Protein AF-A0A4R0KN57-F1 (afdb_monomer)

Radius of gyration: 46.77 Å; Cα contacts (8 Å, |Δi|>4): 217; chains: 1; bounding box: 93×56×133 Å

Mean predicted aligned error: 17.98 Å

Solvent-accessible surface area (backbone atoms only — not comparable to full-atom values): 15776 Å² total; per-residue (Å²): 92,73,73,42,81,33,51,30,51,46,91,91,47,55,33,36,34,29,33,45,77,46,72,47,78,71,45,103,74,63,87,63,96,54,63,66,61,52,35,50,49,49,50,47,54,53,51,37,64,55,31,40,72,34,61,78,90,45,47,71,61,52,27,54,52,50,38,61,60,40,47,47,77,39,66,34,98,84,55,41,35,34,26,26,41,45,77,62,44,54,43,67,50,70,69,59,50,52,50,52,53,48,52,52,51,51,52,51,51,52,53,50,53,52,47,52,53,47,54,53,50,53,49,50,47,46,45,39,69,55,32,26,60,38,43,64,42,33,52,52,52,49,44,72,77,42,76,89,47,61,72,60,49,63,74,39,45,67,60,39,37,39,52,15,24,55,65,67,76,41,86,34,66,68,62,52,50,55,53,53,65,70,57,61,76,58,78,73,60,62,57,54,60,60,57,58,62,65,74,67,73,81,86,84,79,89,86,88,88,84,90,86,85,87,81,82,85,82,89,80,81,88,78,90,80,84,86,80,89,78,88,78,86,82,87,78,86,92,82,91,81,88,88,88,85,84,86,82,82,83,84,81,84,85,88,131

Organism: NCBI:txid722689

Foldseek 3Di:
DFQDWAAALDNVFTKGKDWDKDKDFDDPDDPDPDVPVQLVVQLRVVLNVLRNHHDPVPQVVSQVVNQVVQQDFDAGPVRGMTMGTDPIHIGTPPVVVVVVVVVVVVVVVVVVVVVVVVVVVVVLCCCLVQCLCALVSVLVVVCVVPPPPNVVSVVCSLVSRQVSCVSVVHPRPVNVVVVVVVCPPDPVVVVVVVVVVVVPDDDDDDDDDDDDDDDDDDDDDDDDDDDDDDDDDDDDDDDDDDDDDDDDDDDDDDDD

Structure (mmCIF, N/CA/C/O backbone):
data_AF-A0A4R0KN57-F1
#
_entry.id   AF-A0A4R0KN57-F1
#
loop_
_atom_site.group_PDB
_atom_site.id
_atom_site.type_symbol
_atom_site.label_atom_id
_atom_site.label_alt_id
_atom_site.label_comp_id
_atom_site.label_asym_id
_atom_site.label_entity_id
_atom_site.label_seq_id
_atom_site.pdbx_PDB_ins_code
_atom_site.Cartn_x
_atom_site.Cartn_y
_atom_site.Cartn_z
_atom_site.occupancy
_atom_site.B_iso_or_equiv
_atom_site.auth_seq_id
_atom_site.auth_comp_id
_atom_site.auth_asym_id
_atom_site.auth_atom_id
_atom_site.pdbx_PDB_model_num
ATOM 1 N N . MET A 1 1 ? 15.501 6.669 -26.520 1.00 79.50 1 MET A N 1
ATOM 2 C CA . MET A 1 1 ? 14.257 5.870 -26.529 1.00 79.50 1 MET A CA 1
ATOM 3 C C . MET A 1 1 ? 13.211 6.618 -25.732 1.00 79.50 1 MET A C 1
ATOM 5 O O . MET A 1 1 ? 13.562 7.134 -24.675 1.00 79.50 1 MET A O 1
ATOM 9 N N . ALA A 1 2 ? 11.975 6.708 -26.214 1.00 84.31 2 ALA A N 1
ATOM 10 C CA . ALA A 1 2 ? 10.927 7.464 -25.534 1.00 84.31 2 ALA A CA 1
ATOM 11 C C . ALA A 1 2 ? 9.617 6.673 -25.498 1.00 84.31 2 ALA A C 1
ATOM 13 O O . ALA A 1 2 ? 9.278 6.010 -26.473 1.00 84.31 2 ALA A O 1
ATOM 14 N N . ASP A 1 3 ? 8.921 6.783 -24.368 1.00 85.19 3 ASP A N 1
ATOM 15 C CA . ASP A 1 3 ? 7.557 6.300 -24.125 1.00 85.19 3 ASP A CA 1
ATOM 16 C C . ASP A 1 3 ? 7.303 4.806 -24.412 1.00 85.19 3 ASP A C 1
ATOM 18 O O . ASP A 1 3 ? 6.296 4.416 -24.999 1.00 85.19 3 ASP A O 1
ATOM 22 N N . ILE A 1 4 ? 8.216 3.938 -23.974 1.00 90.62 4 ILE A N 1
ATOM 23 C CA . ILE A 1 4 ? 8.069 2.484 -24.117 1.00 90.62 4 ILE A CA 1
ATOM 24 C C . ILE A 1 4 ? 7.255 1.934 -22.947 1.00 90.62 4 ILE A C 1
ATOM 26 O O . ILE A 1 4 ? 7.523 2.265 -21.795 1.00 90.62 4 ILE A O 1
ATOM 30 N N . ARG A 1 5 ? 6.268 1.077 -23.226 1.00 92.50 5 ARG A N 1
ATOM 31 C CA . ARG A 1 5 ? 5.465 0.415 -22.190 1.00 92.50 5 ARG A CA 1
ATOM 32 C C . ARG A 1 5 ? 6.211 -0.794 -21.626 1.00 92.50 5 ARG A C 1
ATOM 34 O O . ARG A 1 5 ? 6.518 -1.730 -22.362 1.00 92.50 5 ARG A O 1
ATOM 41 N N . LEU A 1 6 ? 6.489 -0.768 -20.327 1.00 91.75 6 LEU A N 1
ATOM 42 C CA . LEU A 1 6 ? 7.081 -1.877 -19.584 1.00 91.75 6 LEU A CA 1
ATOM 43 C C . LEU A 1 6 ? 6.039 -2.521 -18.659 1.00 91.75 6 LEU A C 1
ATOM 45 O O . LEU A 1 6 ? 5.201 -1.809 -18.098 1.00 91.75 6 LEU A O 1
ATOM 49 N N . PRO A 1 7 ? 6.071 -3.854 -18.488 1.00 92.31 7 PRO A N 1
ATOM 50 C CA . PRO A 1 7 ? 5.179 -4.534 -17.560 1.00 92.31 7 PRO A CA 1
ATOM 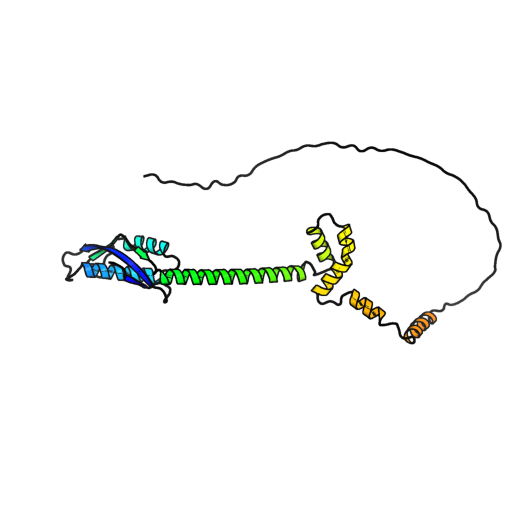51 C C . PRO A 1 7 ? 5.498 -4.134 -16.116 1.00 92.31 7 PRO A C 1
ATOM 53 O O . PRO A 1 7 ? 6.645 -3.838 -15.787 1.00 92.31 7 PRO A O 1
ATOM 56 N N . SER A 1 8 ? 4.487 -4.158 -15.255 1.00 91.81 8 SER A N 1
ATOM 57 C CA . SER A 1 8 ? 4.663 -4.045 -13.806 1.00 91.81 8 SER A CA 1
ATOM 58 C C . SER A 1 8 ? 4.358 -5.381 -13.119 1.00 91.81 8 SER A C 1
ATOM 60 O O . SER A 1 8 ? 3.916 -6.326 -13.775 1.00 91.81 8 SER A O 1
ATOM 62 N N . ALA A 1 9 ? 4.569 -5.471 -11.802 1.00 91.56 9 ALA A N 1
ATOM 63 C CA . ALA A 1 9 ? 4.153 -6.639 -11.018 1.00 91.56 9 ALA A CA 1
ATOM 64 C C . ALA A 1 9 ? 2.630 -6.853 -11.016 1.00 91.56 9 ALA A C 1
ATOM 66 O O . ALA A 1 9 ? 2.162 -7.972 -10.807 1.00 91.56 9 ALA A O 1
ATOM 67 N N . SER A 1 10 ? 1.860 -5.789 -11.246 1.00 87.44 10 SER A N 1
ATOM 68 C CA . SER A 1 10 ? 0.408 -5.856 -11.355 1.00 87.44 10 SER A CA 1
ATOM 69 C C . SER A 1 10 ? 0.012 -5.988 -12.831 1.00 87.44 10 SER A C 1
ATOM 71 O O . SER A 1 10 ? 0.391 -5.134 -13.633 1.00 87.44 10 SER A O 1
ATOM 73 N N . PRO A 1 11 ? -0.778 -7.005 -13.219 1.00 83.19 11 PRO A N 1
ATOM 74 C CA . PRO A 1 11 ? -1.100 -7.261 -14.627 1.00 83.19 11 PRO A CA 1
ATOM 75 C C . PRO A 1 11 ? -1.898 -6.124 -15.285 1.00 83.19 11 PRO A C 1
ATOM 77 O O . PRO A 1 11 ? -1.839 -5.961 -16.502 1.00 83.19 11 PRO A O 1
ATOM 80 N N . ASP A 1 12 ? -2.597 -5.323 -14.481 1.00 86.88 12 ASP A N 1
ATOM 81 C CA . ASP A 1 12 ? -3.486 -4.258 -14.949 1.00 86.88 12 ASP A CA 1
ATOM 82 C C . ASP A 1 12 ? -2.762 -2.934 -15.240 1.00 86.88 12 ASP A C 1
ATOM 84 O O . ASP A 1 12 ? -3.360 -2.016 -15.795 1.00 86.88 12 ASP A O 1
ATOM 88 N N . PHE A 1 13 ? -1.477 -2.818 -14.883 1.00 89.44 13 PHE A N 1
ATOM 89 C CA . PHE A 1 13 ? -0.728 -1.563 -14.957 1.00 89.44 13 PHE A CA 1
ATOM 90 C C . PHE A 1 13 ? 0.589 -1.719 -15.714 1.00 89.44 13 PHE A C 1
ATOM 92 O O . PHE A 1 13 ? 1.298 -2.724 -15.592 1.00 89.44 13 PHE A O 1
ATOM 99 N N . GLN A 1 14 ? 0.953 -0.681 -16.465 1.00 91.69 14 GLN A N 1
ATOM 100 C CA . GLN A 1 14 ? 2.182 -0.634 -17.254 1.00 91.69 14 GLN A CA 1
ATOM 101 C C . GLN A 1 14 ? 2.914 0.682 -17.016 1.00 91.69 14 GLN A C 1
ATOM 103 O O . GLN A 1 14 ? 2.302 1.746 -16.972 1.00 91.69 14 GLN A O 1
ATOM 108 N N . PHE A 1 15 ? 4.239 0.629 -16.926 1.00 93.25 15 PHE A N 1
ATOM 109 C CA . PHE A 1 15 ? 5.062 1.828 -16.811 1.00 93.25 15 PHE A CA 1
ATOM 110 C C . PHE A 1 15 ? 5.393 2.407 -18.190 1.00 93.25 15 PHE A C 1
ATOM 112 O O . PHE A 1 15 ? 5.669 1.672 -19.135 1.00 93.25 15 PHE A O 1
ATOM 119 N N . SER A 1 16 ? 5.428 3.730 -18.301 1.00 93.50 16 SER A N 1
ATOM 120 C CA . SER A 1 16 ? 6.085 4.459 -19.384 1.00 93.50 16 SER A CA 1
ATOM 121 C C . SER A 1 16 ? 7.568 4.640 -19.055 1.00 93.50 16 SER A C 1
ATOM 123 O O . SER A 1 16 ? 7.940 5.240 -18.045 1.00 93.50 16 SER A O 1
ATOM 125 N N . PHE A 1 17 ? 8.426 4.112 -19.919 1.00 93.88 17 PHE A N 1
ATOM 126 C CA . PHE A 1 17 ? 9.873 4.158 -19.797 1.00 93.88 17 PHE A CA 1
ATOM 127 C C . PHE A 1 17 ? 10.488 5.023 -20.892 1.00 93.88 17 PHE A C 1
ATOM 129 O O . PHE A 1 17 ? 10.174 4.895 -22.077 1.00 93.88 17 PHE A O 1
ATOM 136 N N . SER A 1 18 ? 11.406 5.897 -20.496 1.00 93.75 18 SER A N 1
ATOM 137 C CA . SER A 1 18 ? 12.205 6.719 -21.402 1.00 93.75 18 SER A CA 1
ATOM 138 C C . SER A 1 18 ? 13.645 6.767 -20.909 1.00 93.75 18 SER A C 1
ATOM 140 O O . SER A 1 18 ? 13.887 6.918 -19.714 1.00 93.75 18 SER A O 1
ATOM 142 N N . ALA A 1 19 ? 14.602 6.639 -21.824 1.00 94.12 19 ALA A N 1
ATOM 143 C CA . ALA A 1 19 ? 16.022 6.676 -21.495 1.00 94.12 19 ALA A CA 1
ATOM 144 C C . ALA A 1 19 ? 16.876 7.035 -22.715 1.00 94.12 19 ALA A C 1
ATOM 146 O O . ALA A 1 19 ? 16.507 6.769 -23.871 1.00 94.12 19 ALA A O 1
ATOM 147 N N . VAL A 1 20 ? 18.054 7.589 -22.445 1.00 94.62 20 VAL A N 1
ATOM 148 C CA . VAL A 1 20 ? 19.114 7.785 -23.433 1.00 94.62 20 VAL A CA 1
ATOM 149 C C . VAL A 1 20 ? 20.041 6.577 -23.367 1.00 94.62 20 VAL A C 1
ATOM 151 O O . VAL A 1 20 ? 20.641 6.298 -22.334 1.00 94.62 20 VAL A O 1
ATOM 154 N N . VAL A 1 21 ? 20.130 5.825 -24.463 1.00 93.06 21 VAL A N 1
ATOM 155 C CA . VAL A 1 21 ? 20.947 4.606 -24.530 1.00 93.06 21 VAL A CA 1
ATOM 156 C C . VAL A 1 21 ? 22.330 4.970 -25.046 1.00 93.06 21 VAL A C 1
ATOM 158 O O . VAL A 1 21 ? 22.455 5.559 -26.119 1.00 93.06 21 VAL A O 1
ATOM 161 N N . GLN A 1 22 ? 23.357 4.596 -24.292 1.00 93.31 22 GLN A N 1
ATOM 162 C CA . GLN A 1 22 ? 24.756 4.710 -24.678 1.00 93.31 22 GLN A CA 1
ATOM 163 C C . GLN A 1 22 ? 25.337 3.308 -24.858 1.00 93.31 22 GLN A C 1
ATOM 165 O O . GLN A 1 22 ? 24.997 2.371 -24.129 1.00 93.31 22 GLN A O 1
ATOM 170 N N . TRP A 1 23 ? 26.187 3.140 -25.866 1.00 93.19 23 TRP A N 1
ATOM 171 C CA . TRP A 1 23 ? 26.746 1.835 -26.184 1.00 93.19 23 TRP A CA 1
ATOM 172 C C . TRP A 1 23 ? 28.150 1.931 -26.775 1.00 93.19 23 TRP A C 1
ATOM 174 O O . TRP A 1 23 ? 28.528 2.942 -27.365 1.00 93.19 23 TRP A O 1
ATOM 184 N N . SER A 1 24 ? 28.926 0.862 -26.605 1.00 90.44 24 SER A N 1
ATOM 185 C CA . SER A 1 24 ? 30.259 0.701 -27.182 1.00 90.44 24 SER A CA 1
ATOM 186 C C . SER A 1 24 ? 30.502 -0.740 -27.632 1.00 90.44 24 SER A C 1
ATOM 188 O O . SER A 1 24 ? 29.977 -1.697 -27.062 1.00 90.44 24 SER A O 1
ATOM 190 N N . THR A 1 25 ? 31.288 -0.914 -28.692 1.00 87.56 25 THR A N 1
ATOM 191 C CA . THR A 1 25 ? 31.617 -2.237 -29.241 1.00 87.56 25 THR A CA 1
ATOM 192 C C . THR A 1 25 ? 32.743 -2.886 -28.451 1.00 87.56 25 THR A C 1
ATOM 194 O O . THR A 1 25 ? 33.744 -2.230 -28.167 1.00 87.56 25 THR A O 1
ATOM 197 N N . VAL A 1 26 ? 32.620 -4.176 -28.141 1.00 81.00 26 VAL A N 1
ATOM 198 C CA . VAL A 1 26 ? 33.618 -4.899 -27.324 1.00 81.00 26 VAL A CA 1
ATOM 199 C C . VAL A 1 26 ? 34.511 -5.805 -28.171 1.00 81.00 26 VAL A C 1
ATOM 201 O O . VAL A 1 26 ? 35.667 -6.031 -27.825 1.00 81.00 26 VAL A O 1
ATOM 204 N N . LEU A 1 27 ? 34.009 -6.277 -29.314 1.00 69.50 27 LEU A N 1
ATOM 205 C CA . LEU A 1 27 ? 34.743 -7.115 -30.260 1.00 69.50 27 LEU A CA 1
ATOM 206 C C . LEU A 1 27 ? 34.712 -6.481 -31.652 1.00 69.50 27 LEU A C 1
ATOM 208 O O . LEU A 1 27 ? 33.638 -6.248 -32.206 1.00 69.50 27 LEU A O 1
ATOM 212 N N . SER A 1 28 ? 35.888 -6.281 -32.252 1.00 60.16 28 SER A N 1
ATOM 213 C CA . SER A 1 28 ? 36.083 -5.662 -33.578 1.00 60.16 28 SER A CA 1
ATOM 214 C C . SER A 1 28 ? 35.607 -6.515 -34.772 1.00 60.16 28 SER A C 1
ATOM 216 O O . SER A 1 28 ? 36.090 -6.346 -35.886 1.00 60.16 28 SER A O 1
ATOM 218 N N . GLY A 1 29 ? 34.674 -7.446 -34.562 1.00 62.22 29 GLY A N 1
ATOM 219 C CA . GLY A 1 29 ? 34.162 -8.380 -35.574 1.00 62.22 29 GLY A CA 1
ATOM 220 C C . GLY A 1 29 ? 32.655 -8.616 -35.473 1.00 62.22 29 GLY A C 1
ATOM 221 O O . GLY A 1 29 ? 32.167 -9.689 -35.832 1.00 62.22 29 GLY A O 1
ATOM 222 N N . SER A 1 30 ? 31.917 -7.652 -34.917 1.00 64.62 30 SER A N 1
ATOM 223 C CA . SER A 1 30 ? 30.470 -7.744 -34.740 1.00 64.62 30 SER A CA 1
ATOM 224 C C . SER A 1 30 ? 29.760 -7.993 -36.077 1.00 64.62 30 SER A C 1
ATOM 226 O O . SER A 1 30 ? 29.919 -7.232 -37.028 1.00 64.62 30 SER A O 1
ATOM 228 N N . ARG A 1 31 ? 28.959 -9.060 -36.146 1.00 68.31 31 ARG A N 1
ATOM 229 C CA . ARG A 1 31 ? 28.296 -9.520 -37.382 1.00 68.31 31 ARG A CA 1
ATOM 230 C C . ARG A 1 31 ? 26.950 -8.849 -37.661 1.00 68.31 31 ARG A C 1
ATOM 232 O O . ARG A 1 31 ? 26.298 -9.195 -38.642 1.00 68.31 31 ARG A O 1
ATOM 239 N N . HIS A 1 32 ? 26.492 -7.971 -36.773 1.00 76.88 32 HIS A N 1
ATOM 240 C CA . HIS A 1 32 ? 25.175 -7.361 -36.882 1.00 76.88 32 HIS A CA 1
ATOM 241 C C . HIS A 1 32 ? 25.262 -5.988 -37.551 1.00 76.88 32 HIS A C 1
ATOM 243 O O . HIS A 1 32 ? 26.160 -5.208 -37.244 1.00 76.88 32 HIS A O 1
ATOM 249 N N . ALA A 1 33 ? 24.332 -5.715 -38.469 1.00 80.38 33 ALA A N 1
ATOM 250 C CA . ALA A 1 33 ? 24.334 -4.496 -39.274 1.00 80.38 33 ALA A CA 1
ATOM 251 C C . ALA A 1 33 ? 24.030 -3.230 -38.449 1.00 80.38 33 ALA A C 1
ATOM 253 O O . ALA A 1 33 ? 24.528 -2.163 -38.791 1.00 80.38 33 ALA A O 1
ATOM 254 N N . ASP A 1 34 ? 23.263 -3.355 -37.357 1.00 86.62 34 ASP A N 1
ATOM 255 C CA . ASP A 1 34 ? 22.917 -2.243 -36.461 1.00 86.62 34 ASP A CA 1
ATOM 256 C C . ASP A 1 34 ? 23.153 -2.586 -34.979 1.00 86.62 34 ASP A C 1
ATOM 258 O O . ASP A 1 34 ? 22.284 -3.086 -34.261 1.00 86.62 34 ASP A O 1
ATOM 262 N N . LEU A 1 35 ? 24.359 -2.303 -34.493 1.00 86.19 35 LEU A N 1
ATOM 263 C CA . LEU A 1 35 ? 24.734 -2.527 -33.093 1.00 86.19 35 LEU A CA 1
ATOM 264 C C . LEU A 1 35 ? 23.948 -1.647 -32.111 1.00 86.19 35 LEU A C 1
ATOM 266 O O . LEU A 1 35 ? 23.804 -2.021 -30.946 1.00 86.19 35 LEU A O 1
ATOM 270 N N . GLY A 1 36 ? 23.401 -0.521 -32.578 1.00 87.06 36 GLY A N 1
ATOM 271 C CA . GLY A 1 36 ? 22.536 0.339 -31.779 1.00 87.06 36 GLY A CA 1
ATOM 272 C C . GLY A 1 36 ? 21.206 -0.341 -31.464 1.00 87.06 36 GLY A C 1
ATOM 273 O O . GLY A 1 36 ? 20.778 -0.335 -30.309 1.00 87.06 36 GLY A O 1
ATOM 274 N N . ALA A 1 37 ? 20.589 -0.999 -32.450 1.00 89.25 37 ALA A N 1
ATOM 275 C CA . ALA A 1 37 ? 19.375 -1.790 -32.239 1.00 89.25 37 ALA A CA 1
ATOM 276 C C . ALA A 1 37 ? 19.599 -2.963 -31.267 1.00 89.25 37 ALA A C 1
ATOM 278 O O . ALA A 1 37 ? 18.746 -3.235 -30.421 1.00 89.25 37 ALA A O 1
ATOM 279 N N . VAL A 1 38 ? 20.768 -3.614 -31.329 1.00 90.19 38 VAL A N 1
ATOM 280 C CA . VAL A 1 38 ? 21.144 -4.683 -30.383 1.00 90.19 38 VAL A CA 1
ATOM 281 C C . VAL A 1 38 ? 21.284 -4.136 -28.963 1.00 90.19 38 VAL A C 1
ATOM 283 O O . VAL A 1 38 ? 20.725 -4.711 -28.032 1.00 90.19 38 VAL A O 1
ATOM 286 N N . ALA A 1 39 ? 21.968 -3.000 -28.792 1.00 90.88 39 ALA A N 1
ATOM 287 C CA . ALA A 1 39 ? 22.113 -2.352 -27.487 1.00 90.88 39 ALA A CA 1
ATOM 288 C C . ALA A 1 39 ? 20.758 -1.973 -26.874 1.00 90.88 39 ALA A C 1
ATOM 290 O O . ALA A 1 39 ? 20.508 -2.205 -25.694 1.00 90.88 39 ALA A O 1
ATOM 291 N N . VAL A 1 40 ? 19.874 -1.410 -27.695 1.00 92.50 40 VAL A N 1
ATOM 292 C CA . VAL A 1 40 ? 18.500 -1.071 -27.327 1.00 92.50 40 VAL A CA 1
ATOM 293 C C . VAL A 1 40 ? 17.730 -2.300 -26.856 1.00 92.50 40 VAL A C 1
ATOM 295 O O . VAL A 1 40 ? 17.119 -2.263 -25.792 1.00 92.50 40 VAL A O 1
ATOM 298 N N . HIS A 1 41 ? 17.769 -3.386 -27.628 1.00 91.75 41 HIS A N 1
ATOM 299 C CA . HIS A 1 41 ? 17.048 -4.611 -27.306 1.00 91.75 41 HIS A CA 1
ATOM 300 C C . HIS A 1 41 ? 17.550 -5.224 -25.992 1.00 91.75 41 HIS A C 1
ATOM 302 O O . HIS A 1 41 ? 16.751 -5.514 -25.106 1.00 91.75 41 HIS A O 1
ATOM 308 N N . ALA A 1 42 ? 18.872 -5.336 -25.826 1.00 92.12 42 ALA A N 1
ATOM 309 C CA . ALA A 1 42 ? 19.489 -5.841 -24.600 1.00 92.12 42 ALA A CA 1
ATOM 310 C C . ALA A 1 42 ? 19.106 -4.999 -23.369 1.00 92.12 42 ALA A C 1
ATOM 312 O O . ALA A 1 42 ? 18.836 -5.530 -22.289 1.00 92.12 42 ALA A O 1
ATOM 313 N N . LEU A 1 43 ? 19.041 -3.674 -23.531 1.00 93.38 43 LEU A N 1
ATOM 314 C CA . LEU A 1 43 ? 18.634 -2.770 -22.462 1.00 93.38 43 LEU A CA 1
ATOM 315 C C . LEU A 1 43 ? 17.143 -2.902 -22.122 1.00 93.38 43 LEU A C 1
ATOM 317 O O . LEU A 1 43 ? 16.789 -2.872 -20.944 1.00 93.38 43 LEU A O 1
ATOM 321 N N . LEU A 1 44 ? 16.278 -3.077 -23.124 1.00 93.44 44 LEU A N 1
ATOM 322 C CA . LEU A 1 44 ? 14.841 -3.271 -22.923 1.00 93.44 44 LEU A CA 1
ATOM 323 C C . LEU A 1 44 ? 14.516 -4.602 -22.253 1.00 93.44 44 LEU A C 1
ATOM 325 O O . LEU A 1 44 ? 13.692 -4.614 -21.344 1.00 93.44 44 LEU A O 1
ATOM 329 N N . GLU A 1 45 ? 15.182 -5.692 -22.629 1.00 93.19 45 GLU A N 1
ATOM 330 C CA . GLU A 1 45 ? 15.008 -6.989 -21.964 1.00 93.19 45 GLU A CA 1
ATOM 331 C C . GLU A 1 45 ? 15.408 -6.916 -20.485 1.00 93.19 45 GLU A C 1
ATOM 333 O O . GLU A 1 45 ? 14.653 -7.340 -19.606 1.00 93.19 45 GLU A O 1
ATOM 338 N N . ARG A 1 46 ? 16.533 -6.258 -20.172 1.00 92.31 46 ARG A N 1
ATOM 339 C CA . ARG A 1 46 ? 16.930 -5.986 -18.779 1.00 92.31 46 ARG A CA 1
ATOM 340 C C . ARG A 1 46 ? 15.899 -5.126 -18.048 1.00 92.31 46 ARG A C 1
ATOM 342 O O . ARG A 1 46 ? 15.518 -5.447 -16.923 1.00 92.31 46 ARG A O 1
ATOM 349 N N . ALA A 1 47 ? 15.440 -4.039 -18.668 1.00 93.25 47 ALA A N 1
ATOM 350 C CA . ALA A 1 47 ? 14.445 -3.152 -18.073 1.00 93.25 47 ALA A CA 1
ATOM 351 C C . ALA A 1 47 ? 13.122 -3.888 -17.807 1.00 93.25 47 ALA A C 1
ATOM 353 O O . ALA A 1 47 ? 12.534 -3.732 -16.736 1.00 93.25 47 ALA A O 1
ATOM 354 N N . ARG A 1 48 ? 12.687 -4.741 -18.740 1.00 93.88 48 ARG A N 1
ATOM 355 C CA . ARG A 1 48 ? 11.493 -5.586 -18.632 1.00 93.88 48 ARG A CA 1
ATOM 356 C C . ARG A 1 48 ? 11.611 -6.592 -17.492 1.00 93.88 48 ARG A C 1
ATOM 358 O O . ARG A 1 48 ? 10.684 -6.709 -16.697 1.00 93.88 48 ARG A O 1
ATOM 365 N N . ALA A 1 49 ? 12.747 -7.277 -17.382 1.00 92.75 49 ALA A N 1
ATOM 366 C CA . ALA A 1 49 ? 12.994 -8.238 -16.311 1.00 92.75 49 ALA A CA 1
ATOM 367 C C . ALA A 1 49 ? 12.935 -7.582 -14.919 1.00 92.75 49 ALA A C 1
ATOM 369 O O . ALA A 1 49 ? 12.384 -8.158 -13.983 1.00 92.75 49 ALA A O 1
ATOM 370 N N . LEU A 1 50 ? 13.457 -6.358 -14.788 1.00 91.69 50 LEU A N 1
ATOM 371 C CA . LEU A 1 50 ? 13.425 -5.613 -13.528 1.00 91.69 50 LEU A CA 1
ATOM 372 C C . LEU A 1 50 ? 12.015 -5.113 -13.192 1.00 91.69 50 LEU A C 1
ATOM 374 O O . LEU A 1 50 ? 11.527 -5.345 -12.087 1.00 91.69 50 LEU A O 1
ATOM 378 N N . THR A 1 51 ? 11.352 -4.456 -14.144 1.00 92.44 51 THR A N 1
ATOM 379 C CA . THR A 1 51 ? 10.036 -3.823 -13.939 1.00 92.44 51 THR A CA 1
ATOM 380 C C . THR A 1 51 ? 8.906 -4.830 -13.712 1.00 92.44 51 THR A C 1
ATOM 382 O O . THR A 1 51 ? 8.006 -4.553 -12.922 1.00 92.44 51 THR A O 1
ATOM 385 N N . ALA A 1 52 ? 9.004 -6.045 -14.263 1.00 91.50 52 ALA A N 1
ATOM 386 C CA . ALA A 1 52 ? 8.022 -7.114 -14.051 1.00 91.50 52 ALA A CA 1
ATOM 387 C C . ALA A 1 52 ? 7.867 -7.555 -12.581 1.00 91.50 52 ALA A C 1
ATOM 389 O O . ALA A 1 52 ? 6.857 -8.152 -12.223 1.00 91.50 52 ALA A O 1
ATOM 390 N N . THR A 1 53 ? 8.851 -7.276 -11.721 1.00 91.50 53 THR A N 1
ATOM 391 C CA . THR A 1 53 ? 8.792 -7.599 -10.280 1.00 91.50 53 THR A CA 1
ATOM 392 C C . THR A 1 53 ? 8.470 -6.389 -9.403 1.00 91.50 53 THR A C 1
ATOM 394 O O . THR A 1 53 ? 8.308 -6.524 -8.191 1.00 91.50 53 THR A O 1
ATOM 397 N N . GLN A 1 54 ? 8.376 -5.199 -9.997 1.00 91.62 54 GLN A N 1
ATOM 398 C CA . GLN A 1 54 ? 8.232 -3.939 -9.278 1.00 91.62 54 GLN A CA 1
ATOM 399 C C . GLN A 1 54 ? 6.765 -3.564 -9.078 1.00 91.62 54 GLN A C 1
ATOM 401 O O . GLN A 1 54 ? 5.957 -3.599 -10.010 1.00 91.62 54 GLN A O 1
ATOM 406 N N . GLN A 1 55 ? 6.426 -3.166 -7.851 1.00 89.62 55 GLN A N 1
ATOM 407 C CA . GLN A 1 55 ? 5.087 -2.693 -7.516 1.00 89.62 55 GLN A CA 1
ATOM 408 C C . GLN A 1 55 ? 4.846 -1.289 -8.059 1.00 89.62 55 GLN A C 1
ATOM 410 O O . GLN A 1 55 ? 5.715 -0.424 -7.999 1.00 89.62 55 GLN A O 1
ATOM 415 N N . VAL A 1 56 ? 3.625 -1.037 -8.520 1.00 88.81 56 VAL A N 1
ATOM 416 C CA . VAL A 1 56 ? 3.240 0.235 -9.145 1.00 88.81 56 VAL A CA 1
ATOM 417 C C . VAL A 1 56 ? 3.194 1.401 -8.151 1.00 88.81 56 VAL A C 1
ATOM 419 O O . VAL A 1 56 ? 3.408 2.550 -8.523 1.00 88.81 56 VAL A O 1
ATOM 422 N N . THR A 1 57 ? 2.970 1.107 -6.871 1.00 86.06 57 THR A N 1
ATOM 423 C CA . THR A 1 57 ? 2.865 2.105 -5.796 1.00 86.06 57 THR A CA 1
ATOM 424 C C . THR A 1 57 ? 4.181 2.852 -5.535 1.00 86.06 57 THR A C 1
ATOM 426 O O . THR A 1 57 ? 4.157 3.987 -5.068 1.00 86.06 57 THR A O 1
ATOM 429 N N . GLU A 1 58 ? 5.331 2.245 -5.845 1.00 87.50 58 GLU A N 1
ATOM 430 C CA . GLU A 1 58 ? 6.667 2.752 -5.493 1.00 87.50 58 GLU A CA 1
ATOM 431 C C . GLU A 1 58 ? 7.404 3.386 -6.691 1.00 87.50 58 GLU A C 1
ATOM 433 O O . GLU A 1 58 ? 8.588 3.138 -6.914 1.00 87.50 58 GLU A O 1
ATOM 438 N N . GLU A 1 59 ? 6.714 4.215 -7.481 1.00 89.06 59 GLU A N 1
ATOM 439 C CA . GLU A 1 59 ? 7.226 4.811 -8.731 1.00 89.06 59 GLU A CA 1
ATOM 440 C C . GLU A 1 59 ? 8.627 5.440 -8.593 1.00 89.06 59 GLU A C 1
ATOM 442 O O . GLU A 1 59 ? 9.550 5.058 -9.316 1.00 89.06 59 GLU A O 1
ATOM 447 N N . SER A 1 60 ? 8.819 6.356 -7.637 1.00 90.19 60 SER A N 1
ATOM 448 C CA . SER A 1 60 ? 10.098 7.057 -7.447 1.00 9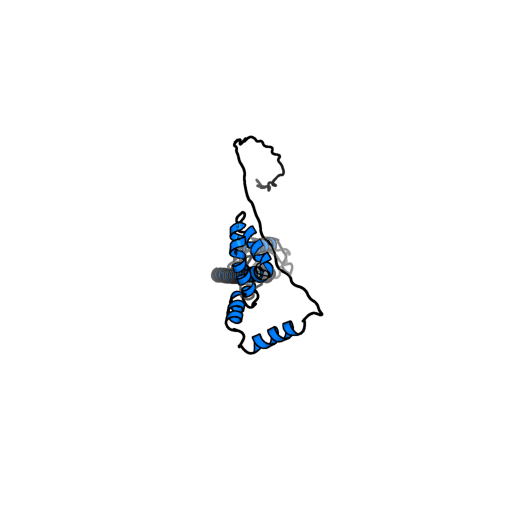0.19 60 SER A CA 1
ATOM 449 C C . SER A 1 60 ? 11.239 6.105 -7.079 1.00 90.19 60 SER A C 1
ATOM 451 O O . SER A 1 60 ? 12.354 6.226 -7.588 1.00 90.19 60 SER A O 1
ATOM 453 N N . LEU A 1 61 ? 10.966 5.128 -6.210 1.00 92.19 61 LEU A N 1
ATOM 454 C CA . LEU A 1 61 ? 11.961 4.145 -5.782 1.00 92.19 61 LEU A CA 1
ATOM 455 C C . LEU A 1 61 ? 12.336 3.215 -6.938 1.00 92.19 61 LEU A C 1
ATOM 457 O O . LEU A 1 61 ? 13.520 2.959 -7.169 1.00 92.19 61 LEU A O 1
ATOM 461 N N . ASN A 1 62 ? 11.344 2.774 -7.712 1.00 92.50 62 ASN A N 1
ATOM 462 C CA . ASN A 1 62 ? 11.552 1.978 -8.915 1.00 92.50 62 ASN A CA 1
ATOM 463 C C . ASN A 1 62 ? 12.387 2.731 -9.950 1.00 92.50 62 ASN A C 1
ATOM 465 O O . ASN A 1 62 ? 13.305 2.145 -10.524 1.00 92.50 62 ASN A O 1
ATOM 469 N N . GLN A 1 63 ? 12.138 4.032 -10.144 1.00 92.88 63 GLN A N 1
ATOM 470 C CA . GLN A 1 63 ? 12.944 4.864 -11.035 1.00 92.88 63 GLN A CA 1
ATOM 471 C C . GLN A 1 63 ? 14.410 4.908 -10.586 1.00 92.88 63 GLN A C 1
ATOM 473 O O . GLN A 1 63 ? 15.299 4.663 -11.401 1.00 92.88 63 GLN A O 1
ATOM 478 N N . HIS A 1 64 ? 14.682 5.187 -9.307 1.00 94.06 64 HIS A N 1
ATOM 479 C CA . HIS A 1 64 ? 16.055 5.234 -8.790 1.00 94.06 64 HIS A CA 1
ATOM 480 C C . HIS A 1 64 ? 16.760 3.880 -8.880 1.00 94.06 64 HIS A C 1
ATOM 482 O O . HIS A 1 64 ? 17.922 3.810 -9.280 1.00 94.06 64 HIS A O 1
ATOM 488 N N . ARG A 1 65 ? 16.051 2.792 -8.569 1.00 92.75 65 ARG A N 1
ATOM 489 C CA . ARG A 1 65 ? 16.583 1.432 -8.684 1.00 92.75 65 ARG A CA 1
ATOM 490 C C . ARG A 1 65 ? 16.917 1.084 -10.131 1.00 92.75 65 ARG A C 1
ATOM 492 O O . ARG A 1 65 ? 17.998 0.571 -10.405 1.00 92.75 65 ARG A O 1
ATOM 499 N N . LEU A 1 66 ? 16.016 1.401 -11.059 1.00 93.38 66 LEU A N 1
ATOM 500 C CA . LEU A 1 66 ? 16.234 1.184 -12.485 1.00 93.38 66 LEU A CA 1
ATOM 501 C C . LEU A 1 66 ? 17.411 2.024 -12.997 1.00 93.38 66 LEU A C 1
ATOM 503 O O . LEU A 1 66 ? 18.226 1.520 -13.765 1.00 93.38 66 LEU A O 1
ATOM 507 N N . ALA A 1 67 ? 17.536 3.268 -12.525 1.00 93.38 67 ALA A N 1
ATOM 508 C CA . ALA A 1 67 ? 18.658 4.143 -12.841 1.00 93.38 67 ALA A CA 1
ATOM 509 C C . ALA A 1 67 ? 20.000 3.573 -12.364 1.00 93.38 67 ALA A C 1
ATOM 511 O O . ALA A 1 67 ? 20.959 3.558 -13.132 1.00 93.38 67 ALA A O 1
ATOM 512 N N . ALA A 1 68 ? 20.053 3.043 -11.141 1.00 93.12 68 ALA A N 1
ATOM 513 C CA . ALA A 1 68 ? 21.253 2.411 -10.607 1.00 93.12 68 ALA A CA 1
ATOM 514 C C . ALA A 1 68 ? 21.650 1.160 -11.408 1.00 93.12 68 ALA A C 1
ATOM 516 O O . ALA A 1 68 ? 22.812 0.998 -11.763 1.00 93.12 68 ALA A O 1
ATOM 517 N N . THR A 1 69 ? 20.690 0.290 -11.739 1.00 93.06 69 THR A N 1
ATOM 518 C CA . THR A 1 69 ? 20.991 -0.976 -12.428 1.00 93.06 69 THR A CA 1
ATOM 519 C C . THR A 1 69 ? 21.288 -0.799 -13.917 1.00 93.06 69 THR A C 1
ATOM 521 O O . THR A 1 69 ? 22.187 -1.451 -14.442 1.00 93.06 69 THR A O 1
ATOM 524 N N . LEU A 1 70 ? 20.544 0.051 -14.632 1.00 93.12 70 LEU A N 1
ATOM 525 C CA . LEU A 1 70 ? 20.768 0.277 -16.067 1.00 93.12 70 LEU A CA 1
ATOM 526 C C . LEU A 1 70 ? 21.882 1.297 -16.346 1.00 93.12 70 LEU A C 1
ATOM 528 O O . LEU A 1 70 ? 22.383 1.337 -17.470 1.00 93.12 70 LEU A O 1
ATOM 532 N N . GLY A 1 71 ? 22.277 2.093 -15.348 1.00 91.94 71 GLY A N 1
ATOM 533 C CA . GLY A 1 71 ? 23.445 2.970 -15.424 1.00 91.94 71 GLY A CA 1
ATOM 534 C C . GLY A 1 71 ? 24.772 2.207 -15.425 1.00 91.94 71 GLY A C 1
ATOM 535 O O . GLY A 1 71 ? 25.773 2.724 -15.915 1.00 91.94 71 GLY A O 1
ATOM 536 N N . GLU A 1 72 ? 24.783 0.963 -14.936 1.00 92.75 72 GLU A N 1
ATOM 537 C CA . GLU A 1 72 ? 25.959 0.102 -14.997 1.00 92.75 72 GLU A CA 1
ATOM 538 C C . GLU A 1 72 ? 26.140 -0.495 -16.410 1.00 92.75 72 GLU A C 1
ATOM 540 O O . GLU A 1 72 ? 25.200 -1.092 -16.962 1.00 92.75 72 GLU A O 1
ATOM 545 N N . PRO A 1 73 ? 27.340 -0.366 -17.010 1.00 92.25 73 PRO A N 1
ATOM 546 C CA . PRO A 1 73 ? 27.626 -0.919 -18.325 1.00 92.25 73 PRO A CA 1
ATOM 547 C C . PRO A 1 73 ? 27.630 -2.446 -18.302 1.00 92.25 73 PRO A C 1
ATOM 549 O O . PRO A 1 73 ? 28.524 -3.071 -17.737 1.00 92.25 73 PRO A O 1
ATOM 552 N N . ALA A 1 74 ? 26.674 -3.048 -19.009 1.00 91.44 74 ALA A N 1
ATOM 553 C CA . ALA A 1 74 ? 26.562 -4.497 -19.140 1.00 91.44 74 ALA A CA 1
ATOM 554 C C . ALA A 1 74 ? 26.754 -4.946 -20.589 1.00 91.44 74 ALA A C 1
ATOM 556 O O . ALA A 1 74 ? 26.502 -4.198 -21.537 1.00 91.44 74 ALA A O 1
ATOM 557 N N . LEU A 1 75 ? 27.209 -6.184 -20.754 1.00 90.75 75 LEU A N 1
ATOM 558 C CA . LEU A 1 75 ? 27.322 -6.829 -22.057 1.00 90.75 75 LEU A CA 1
ATOM 559 C C . LEU A 1 75 ? 25.968 -7.394 -22.490 1.00 90.75 75 LEU A C 1
ATOM 561 O O . LEU A 1 75 ? 25.204 -7.886 -21.663 1.00 90.75 75 LEU A O 1
ATOM 565 N N . ASP A 1 76 ? 25.707 -7.343 -23.793 1.00 87.62 76 ASP A N 1
ATOM 566 C CA . ASP A 1 76 ? 24.644 -8.127 -24.423 1.00 87.62 76 ASP A CA 1
ATOM 567 C C . ASP A 1 76 ? 24.907 -9.643 -24.280 1.00 87.62 76 ASP A C 1
ATOM 569 O O . ASP A 1 76 ? 26.057 -10.064 -24.131 1.00 87.62 76 ASP A O 1
ATOM 573 N N . GLU A 1 77 ? 23.863 -10.470 -24.396 1.00 81.56 77 GLU A N 1
ATOM 574 C CA . GLU A 1 77 ? 23.936 -11.939 -24.304 1.00 81.56 77 GLU A CA 1
ATOM 575 C C . GLU A 1 77 ? 24.975 -12.538 -25.261 1.00 81.56 77 GLU A C 1
ATOM 577 O O . GLU A 1 77 ? 25.640 -13.525 -24.949 1.00 81.56 77 GLU A O 1
ATOM 582 N N . LYS A 1 78 ? 25.149 -11.921 -26.436 1.00 82.81 78 LYS A N 1
ATOM 583 C CA . LYS A 1 78 ? 26.106 -12.364 -27.461 1.00 82.81 78 LYS A CA 1
ATOM 584 C C . LYS A 1 78 ? 27.502 -11.760 -27.286 1.00 82.81 78 LYS A C 1
ATOM 586 O O . LYS A 1 78 ? 28.374 -12.004 -28.119 1.00 82.81 78 LYS A O 1
ATOM 591 N N . GLY A 1 79 ? 27.711 -10.928 -26.264 1.00 83.31 79 GLY A N 1
ATOM 592 C CA . GLY A 1 79 ? 28.982 -10.265 -25.963 1.00 83.31 79 GLY A CA 1
ATOM 593 C C . GLY A 1 79 ? 29.446 -9.251 -27.016 1.00 83.31 79 GLY A C 1
ATOM 594 O O . GLY A 1 79 ? 30.618 -8.883 -27.038 1.00 83.31 79 GLY A O 1
ATOM 595 N N . GLN A 1 80 ? 28.562 -8.814 -27.918 1.00 84.56 80 GLN A N 1
ATOM 596 C CA . GLN A 1 80 ? 28.935 -7.969 -29.062 1.00 84.56 80 GLN A CA 1
ATOM 597 C C . GLN A 1 80 ? 29.038 -6.487 -28.686 1.00 84.56 80 GLN A C 1
ATOM 599 O O . GLN A 1 80 ? 29.924 -5.773 -29.165 1.00 84.56 80 GLN A O 1
ATOM 604 N N . VAL A 1 81 ? 28.136 -6.034 -27.816 1.00 89.62 81 VAL A N 1
ATOM 605 C CA . VAL A 1 81 ? 27.970 -4.629 -27.449 1.00 89.62 81 VAL A CA 1
ATOM 606 C C . VAL A 1 81 ? 27.895 -4.508 -25.932 1.00 89.62 81 VAL A C 1
ATOM 608 O O . VAL A 1 81 ? 27.264 -5.325 -25.262 1.00 89.62 81 VAL A O 1
ATOM 611 N N . ARG A 1 82 ? 28.544 -3.478 -25.394 1.00 92.25 82 ARG A N 1
ATOM 612 C CA . ARG A 1 82 ? 28.372 -3.009 -24.021 1.00 92.25 82 ARG A CA 1
ATOM 613 C C . ARG A 1 82 ? 27.386 -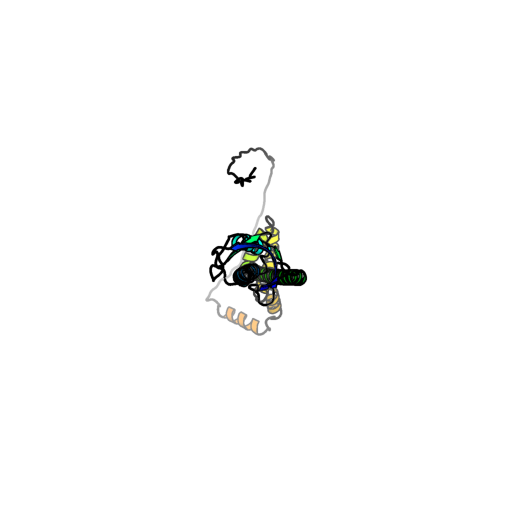1.849 -24.041 1.00 92.25 82 ARG A C 1
ATOM 615 O O . A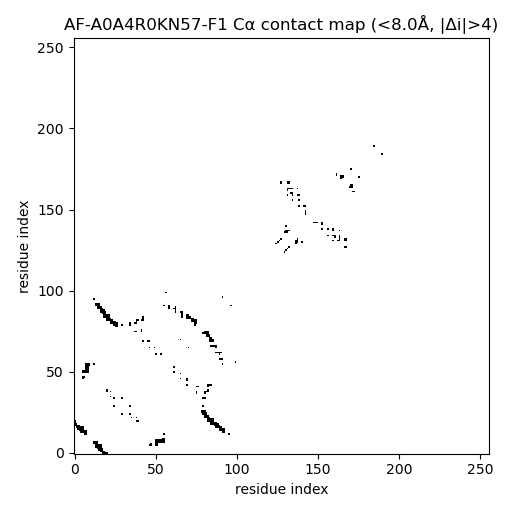RG A 1 82 ? 27.601 -0.897 -24.784 1.00 92.25 82 ARG A O 1
ATOM 622 N N . CYS A 1 83 ? 26.328 -1.924 -23.243 1.00 92.94 83 CYS A N 1
ATOM 623 C CA . CYS A 1 83 ? 25.273 -0.916 -23.194 1.00 92.94 83 CYS A CA 1
ATOM 624 C C . CYS A 1 83 ? 24.989 -0.458 -21.759 1.00 92.94 83 CYS A C 1
ATOM 626 O O . CYS A 1 83 ? 25.065 -1.237 -20.806 1.00 92.94 83 CYS A O 1
ATOM 628 N N . TRP A 1 84 ? 24.665 0.822 -21.626 1.00 94.56 84 TRP A N 1
ATOM 629 C CA . TRP A 1 84 ? 24.159 1.447 -20.409 1.00 94.56 84 TRP A CA 1
ATOM 630 C C . TRP A 1 84 ? 23.165 2.545 -20.787 1.00 94.56 84 TRP A C 1
ATOM 632 O O . TRP A 1 84 ? 23.090 2.970 -21.943 1.00 94.56 84 TRP A O 1
ATOM 642 N N . ALA A 1 85 ? 22.375 2.998 -19.821 1.00 94.19 85 ALA A N 1
ATOM 643 C CA . ALA A 1 85 ? 21.442 4.094 -20.020 1.00 94.19 85 ALA A CA 1
ATOM 644 C C . ALA A 1 85 ? 21.729 5.261 -19.080 1.00 94.19 85 ALA A C 1
ATOM 646 O O . ALA A 1 85 ? 22.063 5.090 -17.910 1.00 94.19 85 ALA A O 1
ATOM 647 N N . THR A 1 86 ? 21.535 6.460 -19.612 1.00 92.81 86 THR A N 1
ATOM 648 C CA . THR A 1 86 ? 21.512 7.716 -18.871 1.00 92.81 86 THR A CA 1
ATOM 649 C C . THR A 1 86 ? 20.125 8.351 -18.987 1.00 92.81 86 THR A C 1
ATOM 651 O O . THR A 1 86 ? 19.308 7.958 -19.824 1.00 92.81 86 THR A O 1
ATOM 654 N N . GLU A 1 87 ? 19.831 9.312 -18.106 1.00 92.31 87 GLU A N 1
ATOM 655 C CA . GLU A 1 87 ? 18.547 10.037 -18.082 1.00 92.31 87 GLU A CA 1
ATOM 656 C C . GLU A 1 87 ? 17.313 9.120 -18.033 1.00 92.31 87 GLU A C 1
ATOM 658 O O . GLU A 1 87 ? 16.327 9.309 -18.748 1.00 92.31 87 GLU A O 1
ATOM 663 N N . ILE A 1 88 ? 17.369 8.102 -17.176 1.00 92.69 88 ILE A N 1
ATOM 664 C CA . ILE A 1 88 ? 16.296 7.120 -17.042 1.00 92.69 88 ILE A CA 1
ATOM 665 C C . ILE A 1 88 ? 15.093 7.749 -16.337 1.00 92.69 88 ILE A C 1
ATOM 667 O O . ILE A 1 88 ? 15.179 8.247 -15.210 1.00 92.69 88 ILE A O 1
ATOM 671 N N . ARG A 1 89 ? 13.947 7.690 -17.011 1.00 93.38 89 ARG A N 1
ATOM 672 C CA . ARG A 1 89 ? 12.644 8.108 -16.504 1.00 93.38 89 ARG A CA 1
ATOM 673 C C . ARG A 1 89 ? 11.698 6.923 -16.583 1.00 93.38 89 ARG A C 1
ATOM 675 O O . ARG A 1 89 ? 11.491 6.358 -17.655 1.00 93.38 89 ARG A O 1
ATOM 682 N N . LEU A 1 90 ? 11.127 6.577 -15.442 1.00 92.25 90 LEU A N 1
ATOM 683 C CA . LEU A 1 90 ? 10.067 5.592 -15.317 1.00 92.25 90 LEU A CA 1
ATOM 684 C C . LEU A 1 90 ? 8.873 6.331 -14.735 1.00 92.25 90 LEU A C 1
ATOM 686 O O . LEU A 1 90 ? 9.015 6.966 -13.694 1.00 92.25 90 LEU A O 1
ATOM 690 N N . ARG A 1 91 ? 7.744 6.310 -15.437 1.00 92.00 91 ARG A N 1
ATOM 691 C CA . ARG A 1 91 ? 6.520 6.969 -14.994 1.00 92.00 91 ARG A CA 1
ATOM 692 C C . ARG A 1 91 ? 5.321 6.072 -15.153 1.00 92.00 91 ARG A C 1
ATOM 694 O O . ARG A 1 91 ? 5.279 5.264 -16.074 1.00 92.00 91 ARG A O 1
ATOM 701 N N . LEU A 1 92 ? 4.327 6.242 -14.300 1.00 91.88 92 LEU A N 1
ATOM 702 C CA . LEU A 1 92 ? 3.018 5.651 -14.539 1.00 91.88 92 LEU A CA 1
ATOM 703 C C . LEU A 1 92 ? 2.154 6.623 -15.364 1.00 91.88 92 LEU A C 1
ATOM 705 O O . LEU A 1 92 ? 2.229 7.828 -15.121 1.00 91.88 92 LEU A O 1
ATOM 709 N N . PRO A 1 93 ? 1.341 6.159 -16.332 1.00 90.44 93 PRO A N 1
ATOM 710 C CA . PRO A 1 93 ? 0.383 7.027 -17.008 1.00 90.44 93 PRO A CA 1
ATOM 711 C C . PRO A 1 93 ? -0.537 7.751 -16.012 1.00 90.44 93 PRO A C 1
ATOM 713 O O . PRO A 1 93 ? -1.040 7.144 -15.067 1.00 90.44 93 PRO A O 1
ATOM 716 N N . ASP A 1 94 ? -0.815 9.037 -16.249 1.00 88.44 94 ASP A N 1
ATOM 717 C CA . ASP A 1 94 ? -1.599 9.878 -15.326 1.00 88.44 94 ASP A CA 1
ATOM 718 C C . ASP A 1 94 ? -2.990 9.299 -15.003 1.00 88.44 94 ASP A C 1
ATOM 720 O O . ASP A 1 94 ? -3.514 9.487 -13.903 1.00 88.44 94 ASP A O 1
ATOM 724 N N . ALA A 1 95 ? -3.611 8.606 -15.964 1.00 88.50 95 ALA A N 1
ATOM 725 C CA . ALA A 1 95 ? -4.902 7.945 -15.774 1.00 88.50 95 ALA A CA 1
ATOM 726 C C . ALA A 1 95 ? -4.812 6.817 -14.733 1.00 88.50 95 ALA A C 1
ATOM 728 O O . ALA A 1 95 ? -5.624 6.756 -13.807 1.00 88.50 95 ALA A O 1
ATOM 729 N N . ASP A 1 96 ? -3.777 5.989 -14.842 1.00 90.56 96 ASP A N 1
ATOM 730 C CA . ASP A 1 96 ? -3.515 4.861 -13.951 1.00 90.56 96 ASP A CA 1
ATOM 731 C C . ASP A 1 96 ? -3.099 5.349 -12.561 1.00 90.56 96 ASP A C 1
ATOM 733 O O . ASP A 1 96 ? -3.555 4.822 -11.546 1.00 90.56 96 ASP A O 1
ATOM 737 N N . GLN A 1 97 ? -2.309 6.425 -12.498 1.00 89.50 97 GLN A N 1
ATOM 738 C CA . GLN A 1 97 ? -1.922 7.052 -11.236 1.00 89.50 97 GLN A CA 1
ATOM 739 C C . GLN A 1 97 ? -3.144 7.565 -10.466 1.00 89.50 97 GLN A C 1
ATOM 741 O O . GLN A 1 97 ? -3.286 7.295 -9.271 1.00 89.50 97 GLN A O 1
ATOM 746 N N . LYS A 1 98 ? -4.071 8.253 -11.145 1.00 91.81 98 LYS A N 1
ATOM 747 C CA . LYS A 1 98 ? -5.336 8.700 -10.537 1.00 91.81 98 LYS A CA 1
ATOM 748 C C . LYS A 1 98 ? -6.188 7.523 -10.074 1.00 91.81 98 LYS A C 1
ATOM 750 O O . LYS A 1 98 ? -6.780 7.586 -8.997 1.00 91.81 98 LYS A O 1
ATOM 755 N N . HIS A 1 99 ? -6.238 6.451 -10.861 1.00 91.25 99 HIS A N 1
ATOM 756 C CA . HIS A 1 99 ? -6.986 5.255 -10.500 1.00 91.25 99 HIS A CA 1
ATOM 757 C C . HIS A 1 99 ? -6.421 4.586 -9.236 1.00 91.25 99 HIS A C 1
ATOM 759 O O . HIS A 1 99 ? -7.173 4.312 -8.300 1.00 91.25 99 HIS A O 1
ATOM 765 N N . LEU A 1 100 ? -5.098 4.423 -9.142 1.00 91.25 100 LEU A N 1
ATOM 766 C CA . LEU A 1 100 ? -4.440 3.891 -7.946 1.00 91.25 100 LEU A CA 1
ATOM 767 C C . LEU A 1 100 ? -4.657 4.770 -6.715 1.00 91.25 100 LEU A C 1
ATOM 769 O O . LEU A 1 100 ? -4.940 4.257 -5.634 1.00 91.25 100 LEU A O 1
ATOM 773 N N . GLN A 1 101 ? -4.572 6.093 -6.866 1.00 91.44 101 GLN A N 1
ATOM 774 C CA . GLN A 1 101 ? -4.860 7.022 -5.772 1.00 91.44 101 GLN A CA 1
ATOM 775 C C . GLN A 1 101 ? -6.305 6.885 -5.281 1.00 91.44 101 GLN A C 1
ATOM 777 O O . GLN A 1 101 ? -6.547 6.906 -4.070 1.00 91.44 101 GLN A O 1
ATOM 782 N N . HIS A 1 102 ? -7.256 6.704 -6.201 1.00 94.12 102 HIS A N 1
ATOM 783 C CA . HIS A 1 102 ? -8.657 6.481 -5.867 1.00 94.12 102 HIS A CA 1
ATOM 784 C C . HIS A 1 102 ? -8.863 5.158 -5.117 1.00 94.12 102 HIS A C 1
ATOM 786 O O . HIS A 1 102 ? -9.479 5.156 -4.051 1.00 94.12 102 HIS A O 1
ATOM 792 N N . LEU A 1 103 ? -8.289 4.056 -5.608 1.00 93.00 103 LEU A N 1
ATOM 793 C CA . LEU A 1 103 ? -8.344 2.758 -4.930 1.00 93.00 103 LEU A CA 1
ATOM 794 C C . LEU A 1 103 ? -7.715 2.815 -3.535 1.00 93.00 103 LEU A C 1
ATOM 796 O O . LEU A 1 103 ? -8.305 2.338 -2.567 1.00 93.00 103 LEU A O 1
ATOM 800 N N . ALA A 1 104 ? -6.557 3.462 -3.401 1.00 92.19 104 ALA A N 1
ATOM 801 C CA . ALA A 1 104 ? -5.903 3.639 -2.111 1.00 92.19 104 ALA A CA 1
ATOM 802 C C . ALA A 1 104 ? -6.768 4.462 -1.141 1.00 92.19 104 ALA A C 1
ATOM 804 O O . ALA A 1 104 ? -6.809 4.168 0.053 1.00 92.19 104 ALA A O 1
ATOM 805 N N . ALA A 1 105 ? -7.480 5.479 -1.632 1.00 95.44 105 ALA A N 1
ATOM 806 C CA . ALA A 1 105 ? -8.404 6.261 -0.815 1.00 95.44 105 ALA A CA 1
ATOM 807 C C . ALA A 1 105 ? -9.615 5.436 -0.354 1.00 95.44 105 ALA A C 1
ATOM 809 O O . ALA A 1 105 ? -9.996 5.529 0.814 1.00 95.44 105 ALA A O 1
ATOM 810 N N . LEU A 1 106 ? -10.187 4.611 -1.236 1.00 97.31 106 LEU A N 1
ATOM 811 C CA . LEU A 1 106 ? -11.281 3.704 -0.885 1.00 97.31 106 LEU A CA 1
ATOM 812 C C . LEU A 1 106 ? -10.849 2.685 0.169 1.00 97.31 106 LEU A C 1
ATOM 814 O O . LEU A 1 106 ? -11.535 2.534 1.176 1.00 97.31 106 LEU A O 1
ATOM 818 N N . HIS A 1 107 ? -9.683 2.064 -0.013 1.00 95.62 107 HIS A N 1
ATOM 819 C CA . HIS A 1 107 ? -9.157 1.093 0.941 1.00 95.62 107 HIS A CA 1
ATOM 820 C C . HIS A 1 107 ? -8.890 1.735 2.311 1.00 95.62 107 HIS A C 1
ATOM 822 O O . HIS A 1 107 ? -9.310 1.200 3.334 1.00 95.62 107 HIS A O 1
ATOM 828 N N . ARG A 1 108 ? -8.279 2.930 2.354 1.00 97.19 108 ARG A N 1
ATOM 829 C CA . ARG A 1 108 ? -8.105 3.667 3.619 1.00 97.19 108 ARG A CA 1
ATOM 830 C C . ARG A 1 108 ? -9.441 3.950 4.299 1.00 97.19 108 ARG A C 1
ATOM 832 O O . ARG A 1 108 ? -9.560 3.754 5.502 1.00 97.19 108 ARG A O 1
ATOM 839 N N . ARG A 1 109 ? -10.453 4.379 3.539 1.00 97.44 109 ARG A N 1
ATOM 840 C CA . ARG A 1 109 ? -11.787 4.663 4.081 1.00 97.44 109 ARG A CA 1
ATOM 841 C C . ARG A 1 109 ? -12.440 3.413 4.665 1.00 97.44 109 ARG A C 1
ATOM 843 O O . ARG A 1 109 ? -12.992 3.481 5.758 1.00 97.44 109 ARG A O 1
ATOM 850 N N . GLU A 1 110 ? -12.367 2.290 3.959 1.00 97.75 110 GLU A N 1
ATOM 851 C CA . GLU A 1 110 ? -12.876 1.009 4.449 1.00 97.75 110 GLU A CA 1
ATOM 852 C C . GLU A 1 110 ? -12.185 0.598 5.755 1.00 97.75 110 GLU A C 1
ATOM 854 O O . GLU A 1 110 ? -12.863 0.285 6.733 1.00 97.75 110 GLU A O 1
ATOM 859 N N . GLN A 1 111 ? -10.853 0.686 5.808 1.00 97.19 111 GLN A N 1
ATOM 860 C CA . GLN A 1 111 ? -10.077 0.393 7.016 1.00 97.19 111 GLN A CA 1
ATOM 861 C C . GLN A 1 111 ? -10.482 1.285 8.192 1.00 97.19 111 GLN A C 1
ATOM 863 O O . GLN A 1 111 ? -10.668 0.783 9.300 1.00 97.19 111 GLN A O 1
ATOM 868 N N . THR A 1 112 ? -10.668 2.589 7.961 1.00 98.12 112 THR A N 1
ATOM 869 C CA . THR A 1 112 ? -11.148 3.514 8.995 1.00 98.12 112 THR A CA 1
ATOM 870 C C . THR A 1 112 ? -12.526 3.102 9.502 1.00 98.12 112 THR A C 1
ATOM 872 O O . THR A 1 112 ? -12.712 2.977 10.707 1.00 98.12 112 THR A O 1
ATOM 875 N N . THR A 1 113 ? -13.474 2.800 8.612 1.00 97.31 113 THR A N 1
ATOM 876 C CA . THR A 1 113 ? -14.823 2.373 9.013 1.00 97.31 113 THR A CA 1
ATOM 877 C C . THR A 1 113 ? -14.817 1.046 9.778 1.00 97.31 113 THR A C 1
ATOM 879 O O . THR A 1 113 ? -15.575 0.883 10.736 1.00 97.31 113 THR A O 1
ATOM 882 N N . LEU A 1 114 ? -13.977 0.084 9.388 1.00 97.88 114 LEU A N 1
ATOM 883 C CA . LEU A 1 114 ? -13.831 -1.175 10.122 1.00 97.88 114 LEU A CA 1
ATOM 884 C C . LEU A 1 114 ? -13.247 -0.945 11.518 1.00 97.88 114 LEU A C 1
ATOM 886 O O . LEU A 1 114 ? -13.737 -1.529 12.486 1.00 97.88 114 LEU A O 1
ATOM 890 N N . LEU A 1 115 ? -12.246 -0.071 11.629 1.00 97.75 115 LEU A N 1
ATOM 891 C CA . LEU A 1 115 ? -11.649 0.286 12.909 1.00 97.75 115 LEU A CA 1
ATOM 892 C C . LEU A 1 115 ? -12.657 0.998 13.819 1.00 97.75 115 LEU A C 1
ATOM 894 O O . LEU A 1 115 ? -12.784 0.617 14.976 1.00 97.75 115 LEU A O 1
ATOM 898 N N . GLU A 1 116 ? -13.424 1.957 13.299 1.00 97.69 116 GLU A N 1
ATOM 899 C CA . GLU A 1 116 ? -14.482 2.651 14.046 1.00 97.69 116 GLU A CA 1
ATOM 900 C C . GLU A 1 116 ? -15.531 1.675 14.587 1.00 97.69 116 GLU A C 1
ATOM 902 O O . GLU A 1 116 ? -15.878 1.719 15.767 1.00 97.69 116 GLU A O 1
ATOM 907 N N . ARG A 1 117 ? -16.008 0.746 13.746 1.00 98.25 117 ARG A N 1
ATOM 908 C CA . ARG A 1 117 ? -16.968 -0.284 14.171 1.00 98.25 117 ARG A CA 1
ATOM 909 C C . ARG A 1 117 ? -16.392 -1.179 15.257 1.00 98.25 117 ARG A C 1
ATOM 911 O O . ARG A 1 117 ? -17.100 -1.487 16.211 1.00 98.25 117 ARG A O 1
ATOM 918 N N . ARG A 1 118 ? -15.128 -1.580 15.118 1.00 97.88 118 ARG A N 1
ATOM 919 C CA . ARG A 1 118 ? -14.438 -2.385 16.125 1.00 97.88 118 ARG A CA 1
ATOM 920 C C . ARG A 1 118 ? -14.295 -1.621 17.438 1.00 97.88 118 ARG A C 1
ATOM 922 O O . ARG A 1 118 ? -14.646 -2.162 18.471 1.00 97.88 118 ARG A O 1
ATOM 929 N N . MET A 1 119 ? -13.873 -0.359 17.399 1.00 97.69 119 MET A N 1
ATOM 930 C CA . MET A 1 119 ? -13.769 0.483 18.595 1.00 97.69 119 MET A CA 1
ATOM 931 C C . MET A 1 119 ? -15.117 0.638 19.306 1.00 97.69 119 MET A C 1
ATOM 933 O O . MET A 1 119 ? -15.181 0.586 20.530 1.00 97.69 119 MET A O 1
ATOM 937 N N . GLU A 1 120 ? -16.202 0.798 18.550 1.00 97.56 120 GLU A N 1
ATOM 938 C CA . GLU A 1 120 ? -17.552 0.879 19.108 1.00 97.56 120 GLU A CA 1
ATOM 939 C C . GLU A 1 120 ? -18.000 -0.458 19.723 1.00 97.56 120 GLU A C 1
ATOM 941 O O . GLU A 1 120 ? -18.597 -0.474 20.799 1.00 97.56 120 GLU A O 1
ATOM 946 N N . GLN A 1 121 ? -17.694 -1.586 19.078 1.00 97.62 121 GLN A N 1
ATOM 947 C CA . GLN A 1 121 ? -17.967 -2.921 19.618 1.00 97.62 121 GLN A CA 1
ATOM 948 C C . GLN A 1 121 ? -17.162 -3.192 20.891 1.00 97.62 121 GLN A C 1
ATOM 950 O O . GLN A 1 121 ? -17.750 -3.587 21.894 1.00 97.62 121 GLN A O 1
ATOM 955 N N . ASP A 1 122 ? -15.861 -2.908 20.875 1.00 97.19 122 ASP A N 1
ATOM 956 C CA . ASP A 1 122 ? -14.963 -3.074 22.018 1.00 97.19 122 ASP A CA 1
ATOM 957 C C . ASP A 1 122 ? -15.414 -2.183 23.188 1.00 97.19 122 ASP A C 1
ATOM 959 O O . ASP A 1 122 ? -15.439 -2.625 24.333 1.00 97.19 122 ASP A O 1
ATOM 963 N N . LYS A 1 123 ? -15.872 -0.953 22.912 1.00 96.19 123 LYS A N 1
ATOM 964 C CA . LYS A 1 123 ? -16.445 -0.062 23.931 1.00 96.19 123 LYS A CA 1
ATOM 965 C C . LYS A 1 123 ? -17.732 -0.626 24.532 1.00 96.19 123 LYS A C 1
ATOM 967 O O . LYS A 1 123 ? -17.917 -0.548 25.743 1.00 96.19 123 LYS A O 1
ATOM 972 N N . ARG A 1 124 ? -18.633 -1.173 23.711 1.00 96.19 124 ARG A N 1
ATOM 973 C CA . ARG A 1 124 ? -19.874 -1.801 24.199 1.00 96.19 124 ARG A CA 1
ATOM 974 C C . ARG A 1 124 ? -19.583 -3.038 25.036 1.00 96.19 124 ARG A C 1
ATOM 976 O O . ARG A 1 124 ? -20.207 -3.193 26.079 1.00 96.19 124 ARG A O 1
ATOM 983 N N . ALA A 1 125 ? -18.637 -3.866 24.598 1.00 96.06 125 ALA A N 1
ATOM 984 C CA . ALA A 1 125 ? -18.182 -5.034 25.340 1.00 96.06 125 ALA A CA 1
ATOM 985 C C . ALA A 1 125 ? -17.581 -4.614 26.684 1.00 96.06 125 ALA A C 1
ATOM 987 O O . ALA A 1 125 ? -18.066 -5.051 27.713 1.00 96.06 125 ALA A O 1
ATOM 988 N N . TYR A 1 126 ? -16.649 -3.658 26.705 1.00 96.19 126 TYR A N 1
ATOM 989 C CA . TYR A 1 126 ? -16.085 -3.115 27.945 1.00 96.19 126 TYR A CA 1
ATOM 990 C C . TYR A 1 126 ? -17.161 -2.581 28.904 1.00 96.19 126 TYR A C 1
ATOM 992 O O . TYR A 1 126 ? -17.170 -2.886 30.096 1.00 96.19 126 TYR A O 1
ATOM 1000 N N . LEU A 1 127 ? -18.110 -1.792 28.391 1.00 94.69 127 LEU A N 1
ATOM 1001 C CA . LEU A 1 127 ? -19.190 -1.270 29.224 1.00 94.69 127 LEU A CA 1
ATOM 1002 C C . LEU A 1 127 ? -20.078 -2.390 29.776 1.00 94.69 127 LEU A C 1
ATOM 1004 O O . LEU A 1 127 ? -20.467 -2.323 30.936 1.00 94.69 127 LEU A O 1
ATOM 1008 N N . LYS A 1 128 ? -20.402 -3.408 28.979 1.00 94.31 128 LYS A N 1
ATOM 1009 C CA . LYS A 1 128 ? -21.242 -4.527 29.413 1.00 94.31 128 LYS A CA 1
ATOM 1010 C C . LYS A 1 128 ? -20.504 -5.455 30.382 1.00 94.31 128 LYS A C 1
ATOM 1012 O O . LYS A 1 128 ? -20.993 -5.696 31.481 1.00 94.31 128 LYS A O 1
ATOM 1017 N N . ASP A 1 129 ? -19.344 -5.942 29.963 1.00 94.25 129 ASP A N 1
ATOM 1018 C CA . ASP A 1 129 ? -18.634 -7.068 30.565 1.00 94.25 129 ASP A CA 1
ATOM 1019 C C . ASP A 1 129 ? -17.736 -6.649 31.737 1.00 94.25 129 ASP A C 1
ATOM 1021 O O . ASP A 1 129 ? -17.514 -7.464 32.628 1.00 94.25 129 ASP A O 1
ATOM 1025 N N . ASP A 1 130 ? -17.273 -5.390 31.780 1.00 93.94 130 ASP A N 1
ATOM 1026 C CA . ASP A 1 130 ? -16.433 -4.877 32.873 1.00 93.94 130 ASP A CA 1
ATOM 1027 C C . ASP A 1 130 ? -17.175 -3.846 33.737 1.00 93.94 130 ASP A C 1
ATOM 1029 O O . ASP A 1 130 ? -17.245 -3.982 34.960 1.00 93.94 130 ASP A O 1
ATOM 1033 N N . VAL A 1 131 ? -17.751 -2.798 33.129 1.00 95.62 131 VAL A N 1
ATOM 1034 C CA . VAL A 1 131 ? -18.372 -1.698 33.895 1.00 95.62 131 VAL A CA 1
ATOM 1035 C C . VAL A 1 131 ? -19.685 -2.140 34.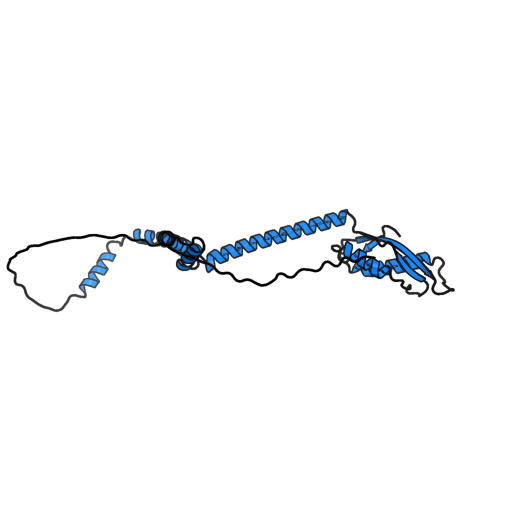529 1.00 95.62 131 VAL A C 1
ATOM 1037 O O . VAL A 1 131 ? -19.840 -2.069 35.747 1.00 95.62 131 VAL A O 1
ATOM 1040 N N . PHE A 1 132 ? -20.623 -2.635 33.727 1.00 95.12 132 PHE A N 1
ATOM 1041 C CA . PHE A 1 132 ? -21.957 -3.035 34.170 1.00 95.12 132 PHE A CA 1
ATOM 1042 C C . PHE A 1 132 ? -22.066 -4.518 34.540 1.00 95.12 132 PHE A C 1
ATOM 1044 O O . PHE A 1 132 ? -23.172 -4.987 34.810 1.00 95.12 132 PHE A O 1
ATOM 1051 N N . ALA A 1 133 ? -20.942 -5.232 34.653 1.00 93.50 133 ALA A N 1
ATOM 1052 C CA . ALA A 1 133 ? -20.889 -6.616 35.125 1.00 93.50 133 ALA A CA 1
ATOM 1053 C C . ALA A 1 133 ? -21.581 -6.792 36.484 1.00 93.50 133 ALA A C 1
ATOM 1055 O O . ALA A 1 133 ? -22.302 -7.758 36.721 1.00 93.50 133 ALA A O 1
ATOM 1056 N N . THR A 1 134 ? -21.369 -5.825 37.382 1.00 93.19 134 THR A N 1
ATOM 1057 C CA . THR A 1 134 ? -21.988 -5.772 38.705 1.00 93.19 134 THR A CA 1
ATOM 1058 C C . THR A 1 134 ? -22.377 -4.332 39.066 1.00 93.19 134 THR A C 1
ATOM 1060 O O . THR A 1 134 ? -21.758 -3.380 38.585 1.00 93.19 134 THR A O 1
ATOM 1063 N N . PRO A 1 135 ? -23.343 -4.122 39.979 1.00 92.38 135 PRO A N 1
ATOM 1064 C CA . PRO A 1 135 ? -23.631 -2.786 40.507 1.00 92.38 135 PRO A CA 1
ATOM 1065 C C . PRO A 1 135 ? -22.404 -2.128 41.162 1.00 92.38 135 PRO A C 1
ATOM 1067 O O . PRO A 1 135 ? -22.238 -0.912 41.092 1.00 92.38 135 PRO A O 1
ATOM 1070 N N . GLY A 1 136 ? -21.521 -2.927 41.774 1.00 91.56 136 GLY A N 1
ATOM 1071 C CA . GLY A 1 136 ? -20.296 -2.440 42.410 1.00 91.56 136 GLY A CA 1
ATOM 1072 C C . GLY A 1 136 ? -19.258 -1.929 41.408 1.00 91.56 136 GLY A C 1
ATOM 1073 O O . GLY A 1 136 ? -18.711 -0.846 41.606 1.00 91.56 136 GLY A O 1
ATOM 1074 N N . SER A 1 137 ? -19.018 -2.657 40.311 1.00 93.75 137 SER A N 1
ATOM 1075 C CA . SER A 1 137 ? -18.101 -2.220 39.245 1.00 93.75 137 SER A CA 1
ATOM 1076 C C . SER A 1 137 ? -18.587 -0.934 38.572 1.00 93.75 137 SER A C 1
ATOM 1078 O O . SER A 1 137 ? -17.780 -0.042 38.313 1.00 93.75 137 SER A O 1
ATOM 1080 N N . ALA A 1 138 ? -19.903 -0.781 38.399 1.00 94.88 138 ALA A N 1
ATOM 1081 C CA . ALA A 1 138 ? -20.500 0.434 37.855 1.00 94.88 138 ALA A CA 1
ATOM 1082 C C . ALA A 1 138 ? -20.304 1.641 38.790 1.00 94.88 138 ALA A C 1
ATOM 1084 O O . ALA A 1 138 ? -19.956 2.728 38.329 1.00 94.88 138 ALA A O 1
ATOM 1085 N N . ALA A 1 139 ? -20.462 1.451 40.106 1.00 92.75 139 ALA A N 1
ATOM 1086 C CA . ALA A 1 139 ? -20.214 2.497 41.101 1.00 92.75 139 ALA A CA 1
ATOM 1087 C C . ALA A 1 139 ? -18.735 2.915 41.154 1.00 92.75 139 ALA A C 1
ATOM 1089 O O . ALA A 1 139 ? -18.429 4.107 41.190 1.00 92.75 139 ALA A O 1
ATOM 1090 N N . VAL A 1 140 ? -17.807 1.952 41.098 1.00 94.38 140 VAL A N 1
ATOM 1091 C CA . VAL A 1 140 ? -16.362 2.236 41.039 1.00 94.38 140 VAL A CA 1
ATOM 1092 C C . VAL A 1 140 ? -16.005 2.985 39.757 1.00 94.38 140 VAL A C 1
ATOM 1094 O O . VAL A 1 140 ? -15.299 3.990 39.816 1.00 94.38 140 VAL A O 1
ATOM 1097 N N . TRP A 1 141 ? -16.517 2.546 38.605 1.00 94.88 141 TRP A N 1
ATOM 1098 C CA . TRP A 1 141 ? -16.300 3.232 37.332 1.00 94.88 141 TRP A CA 1
ATOM 1099 C C . TRP A 1 141 ? -16.824 4.676 37.363 1.00 94.88 141 TRP A C 1
ATOM 1101 O O . TRP A 1 141 ? -16.136 5.594 36.914 1.00 94.88 141 TRP A O 1
ATOM 1111 N N . TRP A 1 142 ? -18.000 4.899 37.962 1.00 94.25 142 TRP A N 1
ATOM 1112 C CA . TRP A 1 142 ? -18.570 6.236 38.122 1.00 94.25 142 TRP A CA 1
ATOM 1113 C C . TRP A 1 142 ? -17.674 7.143 38.977 1.00 94.25 142 TRP A C 1
ATOM 1115 O O . TRP A 1 142 ? -17.409 8.273 38.571 1.00 94.25 142 TRP A O 1
ATOM 1125 N N . LEU A 1 143 ? -17.148 6.633 40.098 1.00 93.88 143 LEU A N 1
ATOM 1126 C CA . LEU A 1 143 ? -16.229 7.359 40.988 1.00 93.88 143 LEU A CA 1
ATOM 1127 C C . LEU A 1 143 ? -14.896 7.705 40.317 1.00 93.88 143 LEU A C 1
ATOM 1129 O O . LEU A 1 143 ? -14.338 8.771 40.570 1.00 93.88 143 LEU A O 1
ATOM 1133 N N . VAL A 1 144 ? -14.383 6.822 39.457 1.00 94.81 144 VAL A N 1
ATOM 1134 C CA . VAL A 1 144 ? -13.166 7.088 38.675 1.00 94.81 144 VAL A CA 1
ATOM 1135 C C . VAL A 1 144 ? -13.399 8.224 37.675 1.00 94.81 144 VAL A C 1
ATOM 1137 O O . VAL A 1 144 ? -12.508 9.048 37.474 1.00 94.81 144 VAL A O 1
ATOM 1140 N N . ASN A 1 145 ? -14.589 8.299 37.071 1.00 92.69 145 ASN A N 1
ATOM 1141 C CA . ASN A 1 145 ? -14.929 9.344 36.104 1.00 92.69 145 ASN A CA 1
ATOM 1142 C C . ASN A 1 145 ? -15.410 10.660 36.758 1.00 92.69 145 ASN A C 1
ATOM 1144 O O . ASN A 1 145 ? -15.378 11.702 36.107 1.00 92.69 145 ASN A O 1
ATOM 1148 N N . HIS A 1 146 ? -15.822 10.621 38.031 1.00 93.19 146 HIS A N 1
ATOM 1149 C CA . HIS A 1 146 ? -16.299 11.768 38.820 1.00 93.19 146 HIS A CA 1
ATOM 1150 C C . HIS A 1 146 ? -15.630 11.777 40.208 1.00 93.19 146 HIS A C 1
ATOM 1152 O O . HIS A 1 146 ? -16.242 11.415 41.222 1.00 93.19 146 HIS A O 1
ATOM 1158 N N . PRO A 1 147 ? -14.341 12.154 40.283 1.00 86.75 147 PRO A N 1
ATOM 1159 C CA . PRO A 1 147 ? -13.601 12.109 41.533 1.00 86.75 147 PRO A CA 1
ATOM 1160 C C . PRO A 1 147 ? -14.170 13.108 42.549 1.00 86.75 147 PRO A C 1
ATOM 1162 O O . PRO A 1 147 ? -14.319 14.292 42.261 1.00 86.75 147 PRO A O 1
ATOM 1165 N N . GLY A 1 148 ? -14.428 12.633 43.769 1.00 85.19 148 GLY A N 1
ATOM 1166 C CA . GLY A 1 148 ? -14.895 13.461 44.888 1.00 85.19 148 GLY A CA 1
ATOM 1167 C C . GLY A 1 148 ? -16.412 13.495 45.092 1.00 85.19 148 GLY A C 1
ATOM 1168 O O . GLY A 1 148 ? -16.862 14.036 46.097 1.00 85.19 148 GLY A O 1
ATOM 1169 N N . GLU A 1 149 ? -17.203 12.868 44.221 1.00 90.81 149 GLU A N 1
ATOM 1170 C CA . GLU A 1 149 ? -18.672 12.885 44.302 1.00 90.81 149 GLU A CA 1
ATOM 1171 C C . GLU A 1 149 ? -19.266 11.603 44.927 1.00 90.81 149 GLU A C 1
ATOM 1173 O O . GLU A 1 149 ? -20.176 10.959 44.398 1.00 90.81 149 GLU A O 1
ATOM 1178 N N . VAL A 1 150 ? -18.750 11.206 46.091 1.00 88.31 150 VAL A N 1
ATOM 1179 C CA . VAL A 1 150 ? -19.133 9.936 46.739 1.00 88.31 150 VAL A CA 1
ATOM 1180 C C . VAL A 1 150 ? -20.607 9.916 47.156 1.00 88.31 150 VAL A C 1
ATOM 1182 O O . VAL A 1 150 ? -21.302 8.929 46.925 1.00 88.31 150 VAL A O 1
ATOM 1185 N N . GLU A 1 151 ? -21.108 11.011 47.728 1.00 86.19 151 GLU A N 1
ATOM 1186 C CA . GLU A 1 151 ? -22.500 11.130 48.190 1.00 86.19 151 GLU A CA 1
ATOM 1187 C C . GLU A 1 151 ? -23.499 11.015 47.027 1.00 86.19 151 GLU A C 1
ATOM 1189 O O . GLU A 1 151 ? -24.509 10.318 47.135 1.00 86.19 151 GLU A O 1
ATOM 1194 N N . THR A 1 152 ? -23.169 11.609 45.878 1.00 86.50 152 THR A N 1
ATOM 1195 C CA . THR A 1 152 ? -23.941 11.481 44.636 1.00 86.50 152 THR A CA 1
ATOM 1196 C C . THR A 1 152 ? -23.947 10.039 44.132 1.00 86.50 152 THR A C 1
ATOM 1198 O O . THR A 1 152 ? -24.993 9.529 43.733 1.00 86.50 152 THR A O 1
ATOM 1201 N N . THR A 1 153 ? -22.805 9.346 44.207 1.00 87.19 153 THR A N 1
ATOM 1202 C CA . THR A 1 153 ? -22.712 7.926 43.820 1.00 87.19 153 THR A CA 1
ATOM 1203 C C . THR A 1 153 ? -23.642 7.068 44.670 1.00 87.19 153 THR A C 1
ATOM 1205 O O . THR A 1 153 ? -24.355 6.221 44.136 1.00 87.19 153 THR A O 1
ATOM 1208 N N . LEU A 1 154 ? -23.658 7.300 45.989 1.00 88.25 154 LEU A N 1
ATOM 1209 C CA . LEU A 1 154 ? -24.520 6.571 46.920 1.00 88.25 154 LEU A CA 1
ATOM 1210 C C . LEU A 1 154 ? -26.002 6.766 46.578 1.00 88.25 154 LEU A C 1
ATOM 1212 O O . LEU A 1 154 ? -26.754 5.795 46.583 1.00 88.25 154 LEU A O 1
ATOM 1216 N N . GLY A 1 155 ? -26.406 7.987 46.210 1.00 89.56 155 GLY A N 1
ATOM 1217 C CA . GLY A 1 155 ? -27.767 8.274 45.745 1.00 89.56 155 GLY A CA 1
ATOM 1218 C C . GLY A 1 155 ? -28.128 7.610 44.409 1.00 89.56 155 GLY A C 1
ATOM 1219 O O . GLY A 1 155 ? -29.300 7.349 44.149 1.00 89.56 155 GLY A O 1
ATOM 1220 N N . LEU A 1 156 ? -27.136 7.299 43.571 1.00 90.94 156 LEU A N 1
ATOM 1221 C CA . LEU A 1 156 ? -27.320 6.663 42.263 1.00 90.94 156 LEU A CA 1
ATOM 1222 C C . LEU A 1 156 ? -27.198 5.132 42.296 1.00 90.94 156 LEU A C 1
ATOM 1224 O O . LEU A 1 156 ? -27.441 4.496 41.270 1.00 90.94 156 LEU A O 1
ATOM 1228 N N . LEU A 1 157 ? -26.866 4.517 43.435 1.00 89.62 157 LEU A N 1
ATOM 1229 C CA . LEU A 1 157 ? -26.612 3.073 43.528 1.00 89.62 157 LEU A CA 1
ATOM 1230 C C . LEU A 1 157 ? -27.753 2.213 42.977 1.00 89.62 157 LEU A C 1
ATOM 1232 O O . LEU A 1 157 ? -27.495 1.269 42.231 1.00 89.62 157 LEU A O 1
ATOM 1236 N N . ASP A 1 158 ? -29.005 2.556 43.284 1.00 89.56 158 ASP A N 1
ATOM 1237 C CA . ASP A 1 158 ? -30.158 1.812 42.770 1.00 89.56 158 ASP A CA 1
ATOM 1238 C C . ASP A 1 158 ? -30.290 1.943 41.246 1.00 89.56 158 ASP A C 1
ATOM 1240 O O . ASP A 1 158 ? -30.575 0.963 40.561 1.00 89.56 158 ASP A O 1
ATOM 1244 N N . THR A 1 159 ? -30.003 3.124 40.688 1.00 91.19 159 THR A N 1
ATOM 1245 C CA . THR A 1 159 ? -30.023 3.336 39.230 1.00 91.19 159 THR A CA 1
ATOM 1246 C C . THR A 1 159 ? -28.898 2.580 38.525 1.00 91.19 159 THR A C 1
ATOM 1248 O O . THR A 1 159 ? -29.117 1.985 37.472 1.00 91.19 159 THR A O 1
ATOM 1251 N N . LEU A 1 160 ? -27.706 2.526 39.126 1.00 91.88 160 LEU A N 1
ATOM 1252 C CA . LEU A 1 160 ? -26.580 1.746 38.610 1.00 91.88 160 LEU A CA 1
ATOM 1253 C C . LEU A 1 160 ? -26.857 0.240 38.700 1.00 91.88 160 LEU A C 1
ATOM 1255 O O . LEU A 1 160 ? -26.486 -0.504 37.793 1.00 91.88 160 LEU A O 1
ATOM 1259 N N . ALA A 1 161 ? -27.555 -0.209 39.747 1.00 91.88 161 ALA A N 1
ATOM 1260 C CA . ALA A 1 161 ? -28.002 -1.591 39.872 1.00 91.88 161 ALA A CA 1
ATOM 1261 C C . ALA A 1 161 ? -29.049 -1.967 38.817 1.00 91.88 161 ALA A C 1
ATOM 1263 O O . ALA A 1 161 ? -28.982 -3.061 38.260 1.00 91.88 161 ALA A O 1
ATOM 1264 N N . GLU A 1 162 ? -29.975 -1.066 38.491 1.00 90.81 162 GLU A N 1
ATOM 1265 C CA . GLU A 1 162 ? -30.935 -1.269 37.401 1.00 90.81 162 GLU A CA 1
ATOM 1266 C C . GLU A 1 162 ? -30.260 -1.305 36.028 1.00 90.81 162 GLU A C 1
ATOM 1268 O O . GLU A 1 162 ? -30.574 -2.180 35.224 1.00 90.81 162 GLU A O 1
ATOM 1273 N N . LEU A 1 163 ? -29.303 -0.408 35.767 1.00 91.62 163 LEU A N 1
ATOM 1274 C CA . LEU A 1 163 ? -28.532 -0.407 34.520 1.00 91.62 163 LEU A CA 1
ATOM 1275 C C . LEU A 1 163 ? -27.677 -1.671 34.375 1.00 91.62 163 LEU A C 1
ATOM 1277 O O . LEU A 1 163 ? -27.624 -2.245 33.291 1.00 91.62 163 LEU A O 1
ATOM 1281 N N . SER A 1 164 ? -27.062 -2.140 35.465 1.00 92.50 164 SER A N 1
ATOM 1282 C CA . SER A 1 164 ? -26.324 -3.407 35.491 1.00 92.50 164 SER A CA 1
ATOM 1283 C C . SER A 1 164 ? -27.246 -4.606 35.252 1.00 92.50 164 SER A C 1
ATOM 1285 O O . SER A 1 164 ? -26.912 -5.481 34.457 1.00 92.50 164 SER A O 1
ATOM 1287 N N . ALA A 1 165 ? -28.442 -4.633 35.848 1.00 91.19 165 ALA A N 1
ATOM 1288 C CA . ALA A 1 165 ? -29.421 -5.685 35.573 1.00 91.19 165 ALA A CA 1
ATOM 1289 C C . ALA A 1 165 ? -29.870 -5.675 34.101 1.00 91.19 165 ALA A C 1
ATOM 1291 O O . ALA A 1 165 ? -29.861 -6.718 33.453 1.00 91.19 165 ALA A O 1
ATOM 1292 N N . ALA A 1 166 ? -30.180 -4.498 33.550 1.00 91.50 166 ALA A N 1
ATOM 1293 C CA . ALA A 1 166 ? -30.595 -4.347 32.157 1.00 91.50 166 ALA A CA 1
ATOM 1294 C C . ALA A 1 166 ? -29.488 -4.730 31.158 1.00 91.50 166 ALA A C 1
ATOM 1296 O O . ALA A 1 166 ? -29.773 -5.371 30.153 1.00 91.50 166 ALA A O 1
ATOM 1297 N N . ALA A 1 167 ? -28.227 -4.381 31.432 1.00 90.00 167 ALA A N 1
ATOM 1298 C CA . ALA A 1 167 ? -27.089 -4.735 30.577 1.00 90.00 167 ALA A CA 1
ATOM 1299 C C . ALA A 1 167 ? -26.821 -6.252 30.520 1.00 90.00 167 ALA A C 1
ATOM 1301 O O . ALA A 1 167 ? -26.292 -6.747 29.521 1.00 90.00 167 ALA A O 1
ATOM 1302 N N . ASN A 1 168 ? -27.198 -6.978 31.577 1.00 89.94 168 ASN A N 1
ATOM 1303 C CA . ASN A 1 168 ? -27.033 -8.426 31.714 1.00 89.94 168 ASN A CA 1
ATOM 1304 C C . ASN A 1 168 ? -28.318 -9.220 31.423 1.00 89.94 168 ASN A C 1
ATOM 1306 O O . ASN A 1 168 ? -28.374 -10.408 31.734 1.00 89.94 168 ASN A O 1
ATOM 1310 N N . ASP A 1 169 ? -29.347 -8.576 30.859 1.00 87.62 169 ASP A N 1
ATOM 1311 C CA . ASP A 1 169 ? -30.648 -9.191 30.563 1.00 87.62 169 ASP A CA 1
ATOM 1312 C C . ASP A 1 169 ? -31.318 -9.838 31.803 1.00 87.62 169 ASP A C 1
ATOM 1314 O O . ASP A 1 169 ? -32.080 -10.802 31.700 1.00 87.62 169 ASP A O 1
ATOM 1318 N N . LEU A 1 170 ? -31.042 -9.305 33.001 1.00 85.19 170 LEU A N 1
ATOM 1319 C CA . LEU A 1 170 ? -31.633 -9.737 34.268 1.00 85.19 170 LEU A CA 1
ATOM 1320 C C . LEU A 1 170 ? -32.920 -8.950 34.564 1.00 85.19 170 LEU A C 1
ATOM 1322 O O . LEU A 1 170 ? -33.013 -7.763 34.236 1.00 85.19 170 LEU A O 1
ATOM 1326 N N . PRO A 1 171 ? -33.916 -9.561 35.234 1.00 73.44 171 PRO A N 1
ATOM 1327 C CA . PRO A 1 171 ? -35.119 -8.846 35.635 1.00 73.44 171 PRO A CA 1
ATOM 1328 C C . PRO A 1 171 ? -34.753 -7.687 36.569 1.00 73.44 171 PRO A C 1
ATOM 1330 O O . PRO A 1 171 ? -34.153 -7.879 37.628 1.00 73.44 171 PRO A O 1
ATOM 1333 N N . ALA A 1 172 ? -35.111 -6.467 36.169 1.00 65.25 172 ALA A N 1
ATOM 1334 C CA . ALA A 1 172 ? -34.865 -5.277 36.971 1.00 65.25 172 ALA A CA 1
ATOM 1335 C C . ALA A 1 172 ? -35.644 -5.348 38.296 1.00 65.25 172 ALA A C 1
ATOM 1337 O O . ALA A 1 172 ? -36.818 -5.726 38.319 1.00 65.25 172 ALA A O 1
ATOM 1338 N N . ARG A 1 173 ? -35.016 -4.916 39.399 1.00 62.28 173 ARG A N 1
ATOM 1339 C CA . ARG A 1 173 ? -35.608 -4.953 40.749 1.00 62.28 173 ARG A CA 1
ATOM 1340 C C . ARG A 1 173 ? -36.973 -4.246 40.822 1.00 62.28 173 ARG A C 1
ATOM 1342 O O . ARG A 1 173 ? -37.870 -4.750 41.495 1.00 62.28 173 ARG A O 1
ATOM 1349 N N . ARG A 1 174 ? -37.163 -3.135 40.094 1.00 57.59 174 ARG A N 1
ATOM 1350 C CA . ARG A 1 174 ? -38.467 -2.445 39.976 1.00 57.59 174 ARG A CA 1
ATOM 1351 C C . ARG A 1 174 ? -39.558 -3.325 39.365 1.00 57.59 174 ARG A C 1
ATOM 1353 O O . ARG A 1 174 ? -40.649 -3.382 39.910 1.00 57.59 174 ARG A O 1
ATOM 1360 N N . ALA A 1 175 ? -39.249 -4.070 38.305 1.00 55.47 175 ALA A N 1
ATOM 1361 C CA . ALA A 1 175 ? -40.217 -4.966 37.673 1.00 55.47 175 AL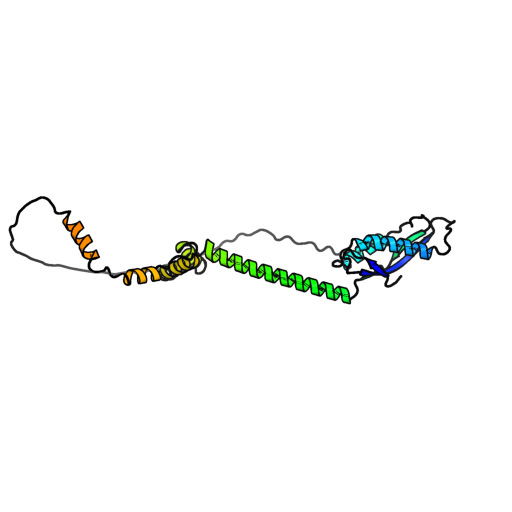A A CA 1
ATOM 1362 C C . ALA A 1 175 ? -40.586 -6.148 38.588 1.00 55.47 175 ALA A C 1
ATOM 1364 O O . ALA A 1 175 ? -41.740 -6.568 38.625 1.00 55.47 175 ALA A O 1
ATOM 1365 N N . SER A 1 176 ? -39.626 -6.661 39.368 1.00 52.28 176 SER A N 1
ATOM 1366 C CA . SER A 1 176 ? -39.915 -7.689 40.375 1.00 52.28 176 SER A CA 1
ATOM 1367 C C . SER A 1 176 ? -40.709 -7.153 41.571 1.00 52.28 176 SER A C 1
ATOM 1369 O O . SER A 1 176 ? -41.529 -7.886 42.110 1.00 52.28 176 SER A O 1
ATOM 1371 N N . ALA A 1 177 ? -40.512 -5.892 41.971 1.00 55.66 177 ALA A N 1
ATOM 1372 C CA . ALA A 1 177 ? -41.287 -5.268 43.044 1.00 55.66 177 ALA A CA 1
ATOM 1373 C C . ALA A 1 177 ? -42.755 -5.062 42.631 1.00 55.66 177 ALA A C 1
ATOM 1375 O O . ALA A 1 177 ? -43.649 -5.475 43.368 1.00 55.66 177 ALA A O 1
ATOM 1376 N N . ASP A 1 178 ? -43.005 -4.559 41.417 1.00 56.38 178 ASP A N 1
ATOM 1377 C CA . ASP A 1 178 ? -44.364 -4.427 40.873 1.00 56.38 178 ASP A CA 1
ATOM 1378 C C . ASP A 1 178 ? -45.057 -5.795 40.732 1.00 56.38 178 ASP A C 1
ATOM 1380 O O . ASP A 1 178 ? -46.246 -5.927 41.024 1.00 56.38 178 ASP A O 1
ATOM 1384 N N . ALA A 1 179 ? -44.324 -6.844 40.340 1.00 55.28 179 ALA A N 1
ATOM 1385 C CA . ALA A 1 179 ? -44.866 -8.202 40.258 1.00 55.28 179 ALA A CA 1
ATOM 1386 C C . ALA A 1 179 ? -45.269 -8.765 41.636 1.00 55.28 179 ALA A C 1
ATOM 1388 O O . ALA A 1 179 ? -46.308 -9.419 41.745 1.00 55.28 179 ALA A O 1
ATOM 1389 N N . ILE A 1 180 ? -44.493 -8.471 42.686 1.00 57.94 180 ILE A N 1
ATOM 1390 C CA . ILE A 1 180 ? -44.795 -8.876 44.068 1.00 57.94 180 ILE A CA 1
ATOM 1391 C C . ILE A 1 180 ? -46.010 -8.106 44.615 1.00 57.94 180 ILE A C 1
ATOM 1393 O O . ILE A 1 180 ? -46.843 -8.688 45.311 1.00 57.94 180 ILE A O 1
ATOM 1397 N N . GLU A 1 181 ? -46.173 -6.826 44.263 1.00 56.91 181 GLU A N 1
ATOM 1398 C CA . GLU A 1 181 ? -47.339 -6.032 44.678 1.00 56.91 181 GLU A CA 1
ATOM 1399 C C . GLU A 1 181 ? -48.656 -6.482 44.016 1.00 56.91 181 GLU A C 1
ATOM 1401 O O . GLU A 1 181 ? -49.726 -6.371 44.625 1.00 56.91 181 GLU A O 1
ATOM 1406 N N . HIS A 1 182 ? -48.601 -7.044 42.802 1.00 53.47 182 HIS A N 1
ATOM 1407 C CA . HIS A 1 182 ? -49.780 -7.594 42.117 1.00 53.47 182 HIS A CA 1
ATOM 1408 C C . HIS A 1 182 ? -50.160 -8.995 42.612 1.00 53.47 182 HIS A C 1
ATOM 1410 O O . HIS A 1 182 ? -51.331 -9.375 42.546 1.00 53.47 182 HIS A O 1
ATOM 1416 N N . THR A 1 183 ? -49.217 -9.743 43.187 1.00 51.31 183 THR A N 1
ATOM 1417 C CA . THR A 1 183 ? -49.512 -10.941 43.978 1.00 51.31 183 THR A CA 1
ATOM 1418 C C . THR A 1 183 ? -49.929 -10.553 45.396 1.00 51.31 183 THR A C 1
ATOM 1420 O O . THR A 1 183 ? -49.265 -10.887 46.374 1.00 51.31 183 THR A O 1
ATOM 1423 N N . LYS A 1 184 ? -51.061 -9.852 45.547 1.00 53.62 184 LYS A N 1
ATOM 1424 C CA . LYS A 1 184 ? -51.730 -9.826 46.856 1.00 53.62 184 LYS A CA 1
ATOM 1425 C C . LYS A 1 184 ? -52.106 -11.273 47.198 1.00 53.62 184 LYS A C 1
ATOM 1427 O O . LYS A 1 184 ? -52.819 -11.886 46.400 1.00 53.62 184 LYS A O 1
ATOM 1432 N N . PRO A 1 185 ? -51.655 -11.833 48.337 1.00 53.19 185 PRO A N 1
ATOM 1433 C CA . PRO A 1 185 ? -51.977 -13.204 48.699 1.00 53.19 185 PRO A CA 1
ATOM 1434 C C . PRO A 1 185 ? -53.493 -13.346 48.725 1.00 53.19 185 PRO A C 1
ATOM 1436 O O . PRO A 1 185 ? -54.207 -12.597 49.401 1.00 53.19 185 PRO A O 1
ATOM 1439 N N . THR A 1 186 ? -53.999 -14.292 47.941 1.00 57.50 186 THR A N 1
ATOM 1440 C CA . THR A 1 186 ? -55.420 -14.621 47.981 1.00 57.50 186 THR A CA 1
ATOM 1441 C C . THR A 1 186 ? -55.695 -15.136 49.392 1.00 57.50 186 THR A C 1
ATOM 1443 O O . THR A 1 186 ? -54.924 -15.934 49.918 1.00 57.50 186 THR A O 1
ATOM 1446 N N . ARG A 1 187 ? -56.764 -14.645 50.028 1.00 50.28 187 ARG A N 1
ATOM 1447 C CA . ARG A 1 187 ? -57.141 -14.846 51.446 1.00 50.28 187 ARG A CA 1
ATOM 1448 C C . ARG A 1 187 ? -56.998 -16.285 51.983 1.00 50.28 187 ARG A C 1
ATOM 1450 O O . ARG A 1 187 ? -56.896 -16.470 53.190 1.00 50.28 187 ARG A O 1
ATOM 1457 N N . THR A 1 188 ? -56.989 -17.287 51.111 1.00 55.03 188 THR A N 1
ATOM 1458 C CA . THR A 1 188 ? -56.754 -18.702 51.415 1.00 55.03 188 THR A CA 1
ATOM 1459 C C . THR A 1 188 ? -55.312 -19.044 51.810 1.00 55.03 188 THR A C 1
ATOM 1461 O O . THR A 1 188 ? -55.132 -19.947 52.617 1.00 55.03 188 THR A O 1
ATOM 1464 N N . GLU A 1 189 ? -54.288 -18.328 51.332 1.00 51.94 189 GLU A N 1
ATOM 1465 C CA . GLU A 1 189 ? -52.881 -18.628 51.670 1.00 51.94 189 GLU A CA 1
ATOM 1466 C C . GLU A 1 189 ? -52.439 -18.048 53.024 1.00 51.94 189 GLU A C 1
ATOM 1468 O O . GLU A 1 189 ? -51.617 -18.640 53.721 1.00 51.94 189 GLU A O 1
ATOM 1473 N N . LEU A 1 190 ? -53.057 -16.949 53.472 1.00 54.41 190 LEU A N 1
ATOM 1474 C CA . LEU A 1 190 ? -52.834 -16.392 54.815 1.00 54.41 190 LEU A CA 1
ATOM 1475 C C . LEU A 1 190 ? -53.327 -17.326 55.938 1.00 54.41 190 LEU A C 1
ATOM 1477 O O . LEU A 1 190 ? -52.805 -17.272 57.049 1.00 54.41 190 LEU A O 1
ATOM 1481 N N . ALA A 1 191 ? -54.293 -18.207 55.653 1.00 54.81 191 ALA A N 1
ATOM 1482 C CA . ALA A 1 191 ? -54.813 -19.173 56.623 1.00 54.81 191 ALA A CA 1
ATOM 1483 C C . ALA A 1 191 ? -53.830 -20.321 56.924 1.00 54.81 191 ALA A C 1
ATOM 1485 O O . ALA A 1 191 ? -53.900 -20.907 58.000 1.00 54.81 191 ALA A O 1
ATOM 1486 N N . PHE A 1 192 ? -52.901 -20.630 56.011 1.00 50.72 192 PHE A N 1
ATOM 1487 C CA . PHE A 1 192 ? -51.943 -21.722 56.201 1.00 50.72 192 PHE A CA 1
ATOM 1488 C C . PHE A 1 192 ? -50.771 -21.313 57.107 1.00 50.72 192 PHE A C 1
ATOM 1490 O O . PHE A 1 192 ? -50.365 -22.084 57.969 1.00 50.72 192 PHE A O 1
ATOM 1497 N N . ASN A 1 193 ? -50.284 -20.071 57.000 1.00 52.97 193 ASN A N 1
ATOM 1498 C CA . ASN A 1 193 ? -49.188 -19.587 57.852 1.00 52.97 193 ASN A CA 1
ATOM 1499 C C . ASN A 1 193 ? -49.619 -19.345 59.309 1.00 52.97 193 ASN A C 1
ATOM 1501 O O . ASN A 1 193 ? -48.838 -19.602 60.219 1.00 52.97 193 ASN A O 1
ATOM 1505 N N . ALA A 1 194 ? -50.872 -18.947 59.555 1.00 54.50 194 ALA A N 1
ATOM 1506 C CA . ALA A 1 194 ? -51.411 -18.853 60.917 1.00 54.50 194 ALA A CA 1
ATOM 1507 C C . ALA A 1 194 ? -51.606 -20.233 61.587 1.00 54.50 194 ALA A C 1
ATOM 1509 O O . ALA A 1 194 ? -51.562 -20.342 62.812 1.00 54.50 194 ALA A O 1
ATOM 1510 N N . ALA A 1 195 ? -51.803 -21.293 60.792 1.00 50.78 195 ALA A N 1
ATOM 1511 C CA . ALA A 1 195 ? -51.960 -22.664 61.280 1.00 50.78 195 ALA A CA 1
ATOM 1512 C C . ALA A 1 195 ? -50.623 -23.331 61.666 1.00 50.78 195 ALA A C 1
ATOM 1514 O O . ALA A 1 195 ? -50.607 -24.271 62.455 1.00 50.78 195 ALA A O 1
ATOM 1515 N N . VAL A 1 196 ? -49.499 -22.852 61.122 1.00 51.06 196 VAL A N 1
ATOM 1516 C CA . VAL A 1 196 ? -48.160 -23.365 61.460 1.00 51.06 196 VAL A CA 1
ATOM 1517 C C . VAL A 1 196 ? -47.638 -22.740 62.757 1.00 51.06 196 VAL A C 1
ATOM 1519 O O . VAL A 1 196 ? -47.022 -23.444 63.552 1.00 51.06 196 VAL A O 1
ATOM 1522 N N . ASP A 1 197 ? -47.964 -21.474 63.029 1.00 45.56 197 ASP A N 1
ATOM 1523 C CA . ASP A 1 197 ? -47.614 -20.809 64.298 1.00 45.56 197 ASP A CA 1
ATOM 1524 C C . ASP A 1 197 ? -48.405 -21.374 65.496 1.00 45.56 197 ASP A C 1
ATOM 1526 O O . ASP A 1 197 ? -47.942 -21.358 66.629 1.00 45.56 197 ASP A O 1
ATOM 1530 N N . THR A 1 198 ? -49.581 -21.964 65.248 1.00 49.19 198 THR A N 1
ATOM 1531 C CA . THR A 1 198 ? -50.412 -22.620 66.279 1.00 49.19 198 THR A CA 1
ATOM 1532 C C . THR A 1 198 ? -50.017 -24.071 66.581 1.00 49.19 198 THR A C 1
ATOM 1534 O O . THR A 1 198 ? -50.587 -24.679 67.484 1.00 49.19 198 THR A O 1
ATOM 1537 N N . LEU A 1 199 ? -49.032 -24.637 65.873 1.00 47.31 199 LEU A N 1
ATOM 1538 C CA . LEU A 1 199 ? -48.456 -25.957 66.182 1.00 47.31 199 LEU A CA 1
ATOM 1539 C C . LEU A 1 199 ? -47.207 -25.877 67.074 1.00 47.31 199 LEU A C 1
ATOM 1541 O O . LEU A 1 199 ? -46.646 -26.912 67.432 1.00 47.31 199 LEU A O 1
ATOM 1545 N N . VAL A 1 200 ? -46.800 -24.668 67.465 1.00 50.09 200 VAL A N 1
ATOM 1546 C CA . VAL A 1 200 ? -45.787 -24.424 68.497 1.00 50.09 200 VAL A CA 1
ATOM 1547 C C . VAL A 1 200 ? -46.462 -23.670 69.644 1.00 50.09 200 VAL A C 1
ATOM 1549 O O . VAL A 1 200 ? -46.193 -22.500 69.884 1.00 50.09 200 VAL A O 1
ATOM 1552 N N . GLU A 1 201 ? -47.380 -24.341 70.342 1.00 44.47 201 GLU A N 1
ATOM 1553 C CA . GLU A 1 201 ? -47.847 -23.884 71.655 1.00 44.47 201 GLU A CA 1
ATOM 1554 C C . GLU A 1 201 ? -47.116 -24.649 72.778 1.00 44.47 201 GLU A C 1
ATOM 1556 O O . GLU A 1 201 ? -46.737 -25.812 72.594 1.00 44.47 201 GLU A O 1
ATOM 1561 N N . PRO A 1 202 ? -46.863 -23.976 73.913 1.00 43.84 202 PRO A N 1
ATOM 1562 C CA . PRO A 1 202 ? -45.899 -24.354 74.934 1.00 43.84 202 PRO A CA 1
ATOM 1563 C C . PRO A 1 202 ? -46.539 -25.162 76.073 1.00 43.84 202 PRO A C 1
ATOM 1565 O O . PRO A 1 202 ? -47.727 -25.039 76.361 1.00 43.84 202 PRO A O 1
ATOM 1568 N N . ASP A 1 203 ? -45.722 -25.948 76.771 1.00 32.53 203 ASP A N 1
ATOM 1569 C CA . ASP A 1 203 ? -46.118 -26.625 78.007 1.00 32.53 203 ASP A CA 1
ATOM 1570 C C . ASP A 1 203 ? -46.015 -25.646 79.200 1.00 32.53 203 ASP A C 1
ATOM 1572 O O . ASP A 1 203 ? -44.939 -25.111 79.466 1.00 32.53 203 ASP A O 1
ATOM 1576 N N . GLU A 1 204 ? -47.163 -25.410 79.853 1.00 34.41 204 GLU A N 1
ATOM 1577 C CA . GLU A 1 204 ? -47.426 -25.121 81.284 1.00 34.41 204 GLU A CA 1
ATOM 1578 C C . GLU A 1 204 ? -46.489 -24.145 82.054 1.00 34.41 204 GLU A C 1
ATOM 1580 O O . GLU A 1 204 ? -45.287 -24.334 82.157 1.00 34.41 204 GLU A O 1
ATOM 1585 N N . SER A 1 205 ? -46.920 -23.125 82.813 1.00 32.22 205 SER A N 1
ATOM 1586 C CA . SER A 1 205 ? -47.962 -23.105 83.853 1.00 32.22 205 SER A CA 1
ATOM 1587 C C . SER A 1 205 ? -47.980 -21.734 84.583 1.00 32.22 205 SER A C 1
ATOM 1589 O O . SER A 1 205 ? -46.955 -21.080 84.734 1.00 32.22 205 SER A O 1
ATOM 1591 N N . HIS A 1 206 ? -49.177 -21.336 85.041 1.00 34.38 206 HIS A N 1
ATOM 1592 C CA . HIS A 1 206 ? -49.543 -20.496 86.206 1.00 34.38 206 HIS A CA 1
ATOM 1593 C C . HIS A 1 206 ? -48.586 -19.418 86.777 1.00 34.38 206 HIS A C 1
ATOM 1595 O O . HIS A 1 206 ? -47.545 -19.743 87.327 1.00 34.38 206 HIS A O 1
ATOM 1601 N N . GLN A 1 207 ? -49.044 -18.155 86.888 1.00 32.06 207 GLN A N 1
ATOM 1602 C CA . GLN A 1 207 ? -49.748 -17.576 88.064 1.00 32.06 207 GLN A CA 1
ATOM 1603 C C . GLN A 1 207 ? -49.813 -16.031 87.990 1.00 32.06 207 GLN A C 1
ATOM 1605 O O . GLN A 1 207 ? -48.842 -15.364 87.654 1.00 32.06 207 GLN A O 1
ATOM 1610 N N . GLN A 1 208 ? -50.959 -15.463 88.370 1.00 36.22 208 GLN A N 1
ATOM 1611 C CA . GLN A 1 208 ? -51.176 -14.029 88.629 1.00 36.22 208 GLN A CA 1
ATOM 1612 C C . GLN A 1 208 ? -51.150 -13.802 90.155 1.00 36.22 208 GLN A C 1
ATOM 1614 O O . GLN A 1 208 ? -51.585 -14.697 9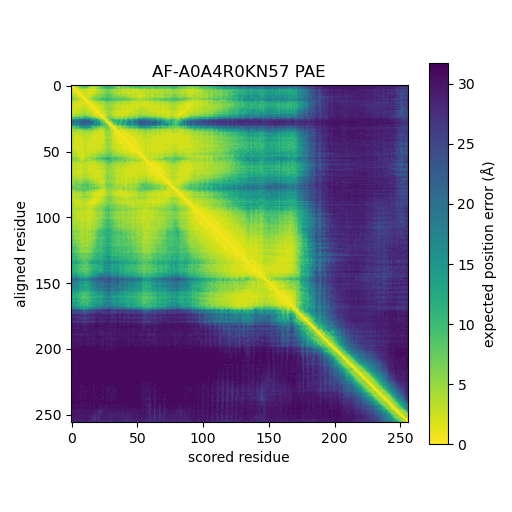0.886 1.00 36.22 208 GLN A O 1
ATOM 1619 N N . PRO A 1 209 ? -50.645 -12.662 90.669 1.00 36.72 209 PRO A N 1
ATOM 1620 C CA . PRO A 1 209 ? -51.549 -11.580 91.094 1.00 36.72 209 PRO A CA 1
ATOM 1621 C C . PRO A 1 209 ? -51.013 -10.147 90.842 1.00 36.72 209 PRO A C 1
ATOM 1623 O O . PRO A 1 209 ? -49.846 -9.937 90.529 1.00 36.72 209 PRO A O 1
ATOM 1626 N N . ALA A 1 210 ? -51.910 -9.160 90.961 1.00 31.58 210 ALA A N 1
ATOM 1627 C CA . ALA A 1 210 ? -51.695 -7.719 90.740 1.00 31.58 210 ALA A CA 1
ATOM 1628 C C . ALA A 1 210 ? -51.348 -6.939 92.056 1.00 31.58 210 ALA A C 1
ATOM 1630 O O . ALA A 1 210 ? -51.092 -7.587 93.069 1.00 31.58 210 ALA A O 1
ATOM 1631 N N . PRO A 1 211 ? -51.348 -5.581 92.077 1.00 59.62 211 PRO A N 1
ATOM 1632 C CA . PRO A 1 211 ? -50.208 -4.655 92.244 1.00 59.62 211 PRO A CA 1
ATOM 1633 C C . PRO A 1 211 ? -50.100 -4.032 93.668 1.00 59.62 211 PRO A C 1
ATOM 1635 O O . PRO A 1 211 ? -50.864 -4.424 94.552 1.00 59.62 211 PRO A O 1
ATOM 1638 N N . PRO A 1 212 ? -49.177 -3.071 93.934 1.00 42.78 212 PRO A N 1
ATOM 1639 C CA . PRO A 1 212 ? -49.607 -1.659 93.997 1.00 42.78 212 PRO A CA 1
ATOM 1640 C C . PRO A 1 212 ? -48.547 -0.568 93.663 1.00 42.78 212 PRO A C 1
ATOM 1642 O O . PRO A 1 212 ? -47.373 -0.830 93.422 1.00 42.78 212 PRO A O 1
ATOM 1645 N N . ASP A 1 213 ? -49.082 0.656 93.673 1.00 30.92 213 ASP A N 1
ATOM 1646 C CA . ASP A 1 213 ? -48.629 2.027 93.387 1.00 30.92 213 ASP A CA 1
ATOM 1647 C C . ASP A 1 213 ? -47.323 2.609 93.977 1.00 30.92 213 ASP A C 1
ATOM 1649 O O . ASP A 1 213 ? -46.770 2.137 94.967 1.00 30.92 213 ASP A O 1
ATOM 1653 N N . ALA A 1 214 ? -47.032 3.806 93.426 1.00 29.73 214 ALA A N 1
ATOM 1654 C CA . ALA A 1 214 ? -46.259 4.950 93.940 1.00 29.73 214 ALA A CA 1
ATOM 1655 C C . ALA A 1 214 ? -44.739 4.886 93.713 1.00 29.73 214 ALA A C 1
ATOM 1657 O O . ALA A 1 214 ? -44.084 3.911 94.038 1.00 29.73 214 ALA A O 1
ATOM 1658 N N . GLY A 1 215 ? -44.056 5.899 93.187 1.00 26.81 215 GLY A N 1
ATOM 1659 C CA . GLY A 1 215 ? -44.361 7.296 92.899 1.00 26.81 215 GLY A CA 1
ATOM 1660 C C . GLY A 1 215 ? -43.018 8.043 92.781 1.00 26.81 215 GLY A C 1
ATOM 1661 O O . GLY A 1 215 ? -41.980 7.504 93.158 1.00 26.81 215 GLY A O 1
ATOM 1662 N N . THR A 1 216 ? -43.064 9.300 92.328 1.00 30.94 216 THR A N 1
ATOM 1663 C CA . THR A 1 216 ? -42.058 10.344 92.641 1.00 30.94 216 THR A CA 1
ATOM 1664 C C . THR A 1 216 ? -40.827 10.459 91.709 1.00 30.94 216 THR A C 1
ATOM 1666 O O . THR A 1 216 ? -39.755 9.918 91.956 1.00 30.94 216 THR A O 1
ATOM 1669 N N . GLN A 1 217 ? -40.979 11.294 90.666 1.00 34.00 217 GLN A N 1
ATOM 1670 C CA . GLN A 1 217 ? -39.980 12.305 90.229 1.00 34.00 217 GLN A CA 1
ATOM 1671 C C . GLN A 1 217 ? -39.639 13.267 91.409 1.00 34.00 217 GLN A C 1
ATOM 1673 O O . GLN A 1 217 ? -40.429 13.244 92.351 1.00 34.00 217 GLN A O 1
ATOM 1678 N N . PRO A 1 218 ? -38.642 14.199 91.399 1.00 47.94 218 PRO A N 1
ATOM 1679 C CA . PRO A 1 218 ? -38.013 14.850 90.232 1.00 47.94 218 PRO A CA 1
ATOM 1680 C C . PRO A 1 218 ? -36.537 15.320 90.391 1.00 47.94 218 PRO A C 1
ATOM 1682 O O . PRO A 1 218 ? -35.942 15.193 91.451 1.00 47.94 218 PRO A O 1
ATOM 1685 N N . ALA A 1 219 ? -36.047 15.981 89.325 1.00 29.09 219 ALA A N 1
ATOM 1686 C CA . ALA A 1 219 ? -35.093 17.112 89.305 1.00 29.09 219 ALA A CA 1
ATOM 1687 C C . ALA A 1 219 ? -33.643 16.844 89.797 1.00 29.09 219 ALA A C 1
ATOM 1689 O O . ALA A 1 219 ? -33.402 15.984 90.623 1.00 29.09 219 ALA A O 1
ATOM 1690 N N . SER A 1 220 ? -32.589 17.514 89.331 1.00 33.59 220 SER A N 1
ATOM 1691 C CA . SER A 1 220 ? -32.466 18.837 88.724 1.00 33.59 220 SER A CA 1
ATOM 1692 C C . SER A 1 220 ? -31.149 18.979 87.926 1.00 33.59 220 SER A C 1
ATOM 1694 O O . SER A 1 220 ? -30.226 18.186 88.075 1.00 33.59 220 SER A O 1
ATOM 1696 N N . GLU A 1 221 ? -31.127 20.043 87.111 1.00 31.47 221 GLU A N 1
ATOM 1697 C CA . GLU A 1 221 ? -30.017 20.976 86.812 1.00 31.47 221 GLU A CA 1
ATOM 1698 C C . GLU A 1 221 ? -28.746 20.492 86.078 1.00 31.47 221 GLU A C 1
ATOM 1700 O O . GLU A 1 221 ? -28.044 19.588 86.505 1.00 31.47 221 GLU A O 1
ATOM 1705 N N . ALA A 1 222 ? -28.469 20.998 84.864 1.00 31.44 222 ALA A N 1
ATOM 1706 C CA . ALA A 1 222 ? -27.919 22.333 84.520 1.00 31.44 222 ALA A CA 1
ATOM 1707 C C . ALA A 1 222 ? -26.392 22.385 84.792 1.00 31.44 222 ALA A C 1
ATOM 1709 O O . ALA A 1 222 ? -25.919 21.838 85.771 1.00 31.44 222 ALA A O 1
ATOM 1710 N N . THR A 1 223 ? -25.495 22.995 84.013 1.00 31.16 223 THR A N 1
ATOM 1711 C CA . THR A 1 223 ? -25.554 24.048 82.989 1.00 31.16 223 THR A CA 1
ATOM 1712 C C . THR A 1 223 ? -24.161 24.129 82.330 1.00 31.16 223 THR A C 1
ATOM 1714 O O . THR A 1 223 ? -23.188 23.890 83.033 1.00 31.16 223 THR A O 1
ATOM 1717 N N . SER A 1 224 ? -24.079 24.626 81.081 1.00 34.16 224 SER A N 1
ATOM 1718 C CA . SER A 1 224 ? -23.009 25.513 80.543 1.00 34.16 224 SER A CA 1
ATOM 1719 C C . SER A 1 224 ? -21.538 25.022 80.512 1.00 34.16 224 SER A C 1
ATOM 1721 O O . SER A 1 224 ? -21.084 24.286 81.361 1.00 34.16 224 SER A O 1
ATOM 1723 N N . SER A 1 225 ? -20.633 25.442 79.624 1.00 33.94 225 SER A N 1
ATOM 1724 C CA . SER A 1 225 ? -20.600 26.524 78.640 1.00 33.94 225 SER A CA 1
ATOM 1725 C C . SER A 1 225 ? -19.295 26.436 77.822 1.00 33.94 225 SER A C 1
ATOM 1727 O O . SER A 1 225 ? -18.239 26.180 78.382 1.00 33.94 225 SER A O 1
ATOM 1729 N N . GLN A 1 226 ? -19.396 26.823 76.546 1.00 36.03 226 GLN A N 1
ATOM 1730 C CA . GLN A 1 226 ? -18.504 27.735 75.804 1.00 36.03 226 GLN A CA 1
ATOM 1731 C C . GLN A 1 226 ? -17.029 27.421 75.459 1.00 36.03 226 GLN A C 1
ATOM 1733 O O . GLN A 1 226 ? -16.181 27.227 76.320 1.00 36.03 226 GLN A O 1
ATOM 1738 N N . LYS A 1 227 ? -16.750 27.776 74.184 1.00 30.61 227 LYS A N 1
ATOM 1739 C CA . LYS A 1 227 ? -15.521 28.371 73.598 1.00 30.61 227 LYS A CA 1
ATOM 1740 C C . LYS A 1 227 ? -14.337 27.403 73.423 1.00 30.61 227 LYS A C 1
ATOM 1742 O O . LYS A 1 227 ? -14.085 26.559 74.255 1.00 30.61 227 LYS A O 1
ATOM 1747 N N . SER A 1 228 ? -13.528 27.469 72.369 1.00 32.38 228 SER A N 1
ATOM 1748 C CA . SER A 1 228 ? -13.145 28.616 71.550 1.00 32.38 228 SER A CA 1
ATOM 1749 C C . SER A 1 228 ? -12.555 28.159 70.210 1.00 32.38 228 SER A C 1
ATOM 1751 O O . SER A 1 228 ? -12.027 27.057 70.086 1.00 32.38 228 SER A O 1
ATOM 1753 N 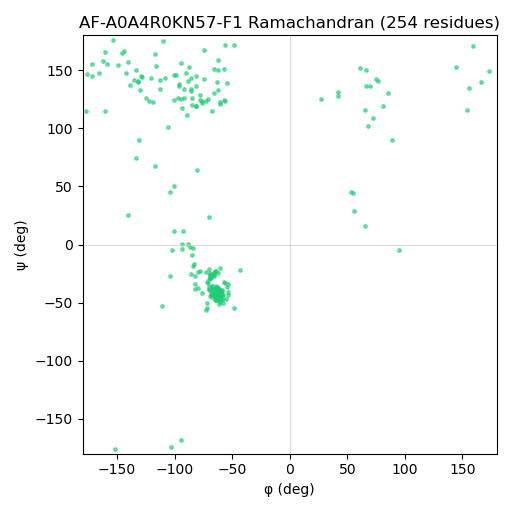N . ALA A 1 229 ? -12.607 29.061 69.236 1.00 33.94 229 ALA A N 1
ATOM 1754 C CA . ALA A 1 229 ? -11.951 28.985 67.940 1.00 33.94 229 ALA A CA 1
ATOM 1755 C C . ALA A 1 229 ? -10.422 28.823 68.029 1.00 33.94 229 ALA A C 1
ATOM 1757 O O . ALA A 1 229 ? -9.797 29.407 68.915 1.00 33.94 229 ALA A O 1
ATOM 1758 N N . ARG A 1 230 ? -9.824 28.168 67.023 1.00 30.02 230 ARG A N 1
ATOM 1759 C CA . ARG A 1 230 ? -8.619 28.655 66.321 1.00 30.02 230 ARG A CA 1
ATOM 1760 C C . ARG A 1 230 ? -8.226 27.725 65.173 1.00 30.02 230 ARG A C 1
ATOM 1762 O O . ARG A 1 230 ? -7.775 26.608 65.394 1.00 30.02 230 ARG A O 1
ATOM 1769 N N . SER A 1 231 ? -8.307 28.248 63.954 1.00 39.53 231 SER A N 1
ATOM 1770 C CA . SER A 1 231 ? -7.410 27.846 62.872 1.00 39.53 231 SER A CA 1
ATOM 1771 C C . SER A 1 231 ? -5.967 28.200 63.243 1.00 39.53 231 SER A C 1
ATOM 1773 O O . SER A 1 231 ? -5.726 29.221 63.896 1.00 39.53 231 SER A O 1
ATOM 1775 N N . PRO A 1 232 ? -5.003 27.428 62.735 1.00 40.53 232 PRO A N 1
ATOM 1776 C CA . PRO A 1 232 ? -3.819 28.038 62.158 1.00 40.53 232 PRO A CA 1
ATOM 1777 C C . PRO A 1 232 ? -3.534 27.461 60.769 1.00 40.53 232 PRO A C 1
ATOM 1779 O O . PRO A 1 232 ? -3.529 26.251 60.558 1.00 40.53 232 PRO A O 1
ATOM 1782 N N . GLY A 1 233 ? -3.275 28.359 59.821 1.00 29.52 233 GLY A N 1
ATOM 1783 C CA . GLY A 1 233 ? -2.511 28.011 58.633 1.00 29.52 233 GLY A CA 1
ATOM 1784 C C . GLY A 1 233 ? -1.028 27.868 58.969 1.00 29.52 233 GLY A C 1
ATOM 1785 O O . GLY A 1 233 ? -0.594 28.298 60.037 1.00 29.52 233 GLY A O 1
ATOM 1786 N N . LEU A 1 234 ? -0.272 27.309 58.026 1.00 32.72 234 LEU A N 1
ATOM 1787 C CA . LEU A 1 234 ? 0.986 27.842 57.486 1.00 32.72 234 LEU A CA 1
ATOM 1788 C C . LEU A 1 234 ? 1.845 26.716 56.905 1.00 32.72 234 LEU A C 1
ATOM 1790 O O . LEU A 1 234 ? 2.129 25.738 57.584 1.00 32.72 234 LEU A O 1
ATOM 1794 N N . ASN A 1 235 ? 2.360 27.014 55.709 1.00 30.92 235 ASN A N 1
ATOM 1795 C CA . ASN A 1 235 ? 3.668 26.622 55.177 1.00 30.92 235 ASN A CA 1
ATOM 1796 C C . ASN A 1 235 ? 3.872 25.133 54.841 1.00 30.92 235 ASN A C 1
ATOM 1798 O O . ASN A 1 235 ? 3.548 24.243 55.604 1.00 30.92 235 ASN A O 1
ATOM 1802 N N . GLY A 1 236 ? 4.476 24.765 53.719 1.00 27.95 236 GLY A N 1
ATOM 1803 C CA . GLY A 1 236 ? 5.265 25.526 52.762 1.00 27.95 236 GLY A CA 1
ATOM 1804 C C . GLY A 1 236 ? 6.382 24.624 52.231 1.00 27.95 236 GLY A C 1
ATOM 1805 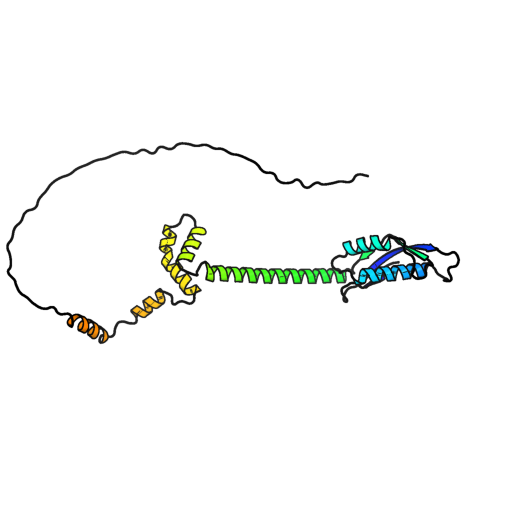O O . GLY A 1 236 ? 6.854 23.748 52.946 1.00 27.95 236 GLY A O 1
ATOM 1806 N N . SER A 1 237 ? 6.827 24.921 51.008 1.00 31.97 237 SER A N 1
ATOM 1807 C CA . SER A 1 237 ? 8.142 24.570 50.442 1.00 31.97 237 SER A CA 1
ATOM 1808 C C . SER A 1 237 ? 8.377 23.091 50.081 1.00 31.97 237 SER A C 1
ATOM 1810 O O . SER A 1 237 ? 8.428 22.217 50.930 1.00 31.97 237 SER A O 1
ATOM 1812 N N . ALA A 1 238 ? 8.430 22.728 48.797 1.00 32.59 238 ALA A N 1
ATOM 1813 C CA . ALA A 1 238 ? 9.499 22.976 47.812 1.00 32.59 238 ALA A CA 1
ATOM 1814 C C . ALA A 1 238 ? 10.694 22.004 47.895 1.00 32.59 238 ALA A C 1
ATOM 1816 O O . ALA A 1 238 ? 11.429 22.012 48.877 1.00 32.59 238 ALA A O 1
ATOM 1817 N N . ARG A 1 239 ? 10.916 21.278 46.781 1.00 36.41 239 ARG A N 1
ATOM 1818 C CA . ARG A 1 239 ? 12.178 20.889 46.081 1.00 36.41 239 ARG A CA 1
ATOM 1819 C C . ARG A 1 239 ? 11.894 19.579 45.319 1.00 36.41 239 ARG A C 1
ATOM 1821 O O . ARG A 1 239 ? 11.432 18.634 45.932 1.00 36.41 239 ARG A O 1
ATOM 1828 N N . ARG A 1 240 ? 11.927 19.471 43.984 1.00 35.50 240 ARG A N 1
ATOM 1829 C CA . ARG A 1 240 ? 12.922 19.775 42.925 1.00 35.50 240 ARG A CA 1
ATOM 1830 C C . ARG A 1 240 ? 14.170 18.870 42.948 1.00 35.50 240 ARG A C 1
ATOM 1832 O O . ARG A 1 240 ? 15.107 19.157 43.681 1.00 35.50 240 ARG A O 1
ATOM 1839 N N . SER A 1 241 ? 14.197 17.890 42.037 1.00 33.16 241 SER A N 1
ATOM 1840 C CA . SER A 1 241 ? 15.340 17.477 41.187 1.00 33.16 241 SER A CA 1
ATOM 1841 C C . SER A 1 241 ? 14.769 16.680 39.988 1.00 33.16 241 SER A C 1
ATOM 1843 O O . SER A 1 241 ? 14.001 15.757 40.224 1.00 33.16 241 SER A O 1
ATOM 1845 N N . THR A 1 242 ? 14.843 17.092 38.709 1.00 34.09 242 THR A N 1
ATOM 1846 C CA . THR A 1 242 ? 15.967 16.986 37.732 1.00 34.09 242 THR A CA 1
ATOM 1847 C C . THR A 1 242 ? 16.665 15.623 37.779 1.00 34.09 242 THR A C 1
ATOM 1849 O O . THR A 1 242 ? 17.112 15.260 38.858 1.00 34.09 242 THR A O 1
ATOM 1852 N N . LYS A 1 243 ? 16.872 14.848 36.706 1.00 34.91 243 LYS A N 1
ATOM 1853 C CA . LYS A 1 243 ? 17.149 15.125 35.278 1.00 34.91 243 LYS A CA 1
ATOM 1854 C C . LYS A 1 243 ? 17.073 13.769 34.540 1.00 34.91 243 LYS A C 1
ATOM 1856 O O . LYS A 1 243 ? 17.579 12.815 35.109 1.00 34.91 243 LYS A O 1
ATOM 1861 N N . GLU A 1 244 ? 16.589 13.714 33.298 1.00 33.97 244 GLU A N 1
ATOM 1862 C CA . GLU A 1 244 ? 17.133 12.839 32.237 1.00 33.97 244 GLU A CA 1
ATOM 1863 C C . GLU A 1 244 ? 16.601 13.272 30.852 1.00 33.97 244 GLU A C 1
ATOM 1865 O O . GLU A 1 244 ? 15.549 13.892 30.732 1.00 33.97 244 GLU A O 1
ATOM 1870 N N . THR A 1 245 ? 17.446 13.080 29.846 1.00 41.09 245 THR A N 1
ATOM 1871 C CA . THR A 1 245 ? 17.620 13.802 28.567 1.00 41.09 245 THR A CA 1
ATOM 1872 C C . THR A 1 245 ? 16.737 13.326 27.400 1.00 41.09 245 THR A C 1
ATOM 1874 O O . THR A 1 245 ? 16.493 12.126 27.314 1.00 41.09 245 THR A O 1
ATOM 1877 N N . PRO A 1 246 ? 16.397 14.177 26.406 1.00 41.88 246 PRO A N 1
ATOM 1878 C CA . PRO A 1 246 ? 16.005 13.724 25.072 1.00 41.88 246 PRO A CA 1
ATOM 1879 C C . PRO A 1 246 ? 17.189 13.746 24.087 1.00 41.88 246 PRO A C 1
ATOM 1881 O O . PRO A 1 246 ? 17.993 14.676 24.075 1.00 41.88 246 PRO A O 1
ATOM 1884 N N . ALA A 1 247 ? 17.281 12.695 23.271 1.00 37.94 247 ALA A N 1
ATOM 1885 C CA . ALA A 1 247 ? 18.295 12.496 22.243 1.00 37.94 247 ALA A CA 1
ATOM 1886 C C . ALA A 1 247 ? 18.105 13.458 21.055 1.00 37.94 247 ALA A C 1
ATOM 1888 O O . ALA A 1 247 ? 17.043 13.490 20.433 1.00 37.94 247 ALA A O 1
ATOM 1889 N N . GLU A 1 248 ? 19.158 14.207 20.731 1.00 35.19 248 GLU A N 1
ATOM 1890 C CA . GLU A 1 248 ? 19.286 15.011 19.515 1.00 35.19 248 GLU A CA 1
ATOM 1891 C C . GLU A 1 248 ? 19.584 14.101 18.312 1.00 35.19 248 GLU A C 1
ATOM 1893 O O . GLU A 1 248 ? 20.555 13.340 18.308 1.00 35.19 248 GLU A O 1
ATOM 1898 N N . TYR A 1 249 ? 18.737 14.177 17.284 1.00 36.12 249 TYR A N 1
ATOM 1899 C CA . TYR A 1 249 ? 18.956 13.531 15.992 1.00 36.12 249 TYR A CA 1
ATOM 1900 C C . TYR A 1 249 ? 19.805 14.453 15.106 1.00 36.12 249 TYR A C 1
ATOM 1902 O O . TYR A 1 249 ? 19.566 15.653 15.007 1.00 36.12 249 TYR A O 1
ATOM 1910 N N . ARG A 1 250 ? 20.837 13.869 14.502 1.00 35.25 250 ARG A N 1
ATOM 1911 C CA . ARG A 1 250 ? 21.962 14.525 13.832 1.00 35.25 250 ARG A CA 1
ATOM 1912 C C . ARG A 1 250 ? 21.637 14.770 12.355 1.00 35.25 250 ARG A C 1
ATOM 1914 O O . ARG A 1 250 ? 21.578 13.815 11.586 1.00 35.25 250 ARG A O 1
ATOM 1921 N N . GLU A 1 251 ? 21.480 16.027 11.949 1.00 41.44 251 GLU A N 1
ATOM 1922 C CA . GLU A 1 251 ? 21.513 16.421 10.535 1.00 41.44 251 GLU A CA 1
ATOM 1923 C C . GLU A 1 251 ? 22.970 16.431 10.041 1.00 41.44 251 GLU A C 1
ATOM 1925 O O . GLU A 1 251 ? 23.829 17.121 10.592 1.00 41.44 251 GLU A O 1
ATOM 1930 N N . GLN A 1 252 ? 23.266 15.637 9.012 1.00 51.34 252 GLN A N 1
ATOM 1931 C CA . GLN A 1 252 ? 24.508 15.715 8.244 1.00 51.34 252 GLN A CA 1
ATOM 1932 C C . GLN A 1 252 ? 24.193 16.359 6.892 1.00 51.34 252 GLN A C 1
ATOM 1934 O O . GLN A 1 252 ? 23.679 15.706 5.988 1.00 51.34 252 GLN A O 1
ATOM 1939 N N . PHE A 1 253 ? 24.514 17.646 6.765 1.00 43.19 253 PHE A N 1
ATOM 1940 C CA . PHE A 1 253 ? 24.702 18.301 5.475 1.00 43.19 253 PHE A CA 1
ATOM 1941 C C . PHE A 1 253 ? 26.082 17.912 4.929 1.00 43.19 253 PHE A C 1
ATOM 1943 O O . PHE A 1 253 ? 27.094 18.112 5.601 1.00 43.19 253 PHE A O 1
ATOM 1950 N N . PHE A 1 254 ? 26.118 17.352 3.719 1.00 39.28 254 PHE A N 1
ATOM 1951 C CA . PHE A 1 254 ? 27.334 17.238 2.917 1.00 39.28 254 PHE A CA 1
ATOM 1952 C C . PHE A 1 254 ? 27.533 18.542 2.137 1.00 39.28 254 PHE A C 1
ATOM 1954 O O . PHE A 1 254 ? 26.634 18.970 1.414 1.00 39.28 254 PHE A O 1
ATOM 1961 N N . SER A 1 255 ? 28.713 19.140 2.285 1.00 44.62 255 SER A N 1
ATOM 1962 C CA . SER A 1 255 ? 29.269 20.103 1.336 1.00 44.62 255 SER A CA 1
ATOM 1963 C C . SER A 1 255 ? 30.286 19.374 0.466 1.00 44.62 255 SER A C 1
ATOM 1965 O O . SER A 1 255 ? 31.218 18.801 1.025 1.00 44.62 255 SER A O 1
ATOM 1967 N N . GLU A 1 256 ? 30.109 19.436 -0.851 1.00 39.91 256 GLU A N 1
ATOM 1968 C CA . GLU A 1 256 ? 31.138 19.654 -1.884 1.00 39.91 256 GLU A CA 1
ATOM 1969 C C . GLU A 1 256 ? 30.454 20.238 -3.128 1.00 39.91 256 GLU A C 1
ATOM 1971 O O . GLU A 1 256 ? 29.346 19.762 -3.473 1.00 39.91 256 GLU A O 1
#

pLDDT: mean 74.57, std 24.18, range [26.81, 98.25]

Secondary structure (DSSP, 8-state):
---EEEE-SSTT-EEEEEEEEEEEESSTT---S-HHHHHHHHHHHHHHHHHTT--GGGHHHHHHHHHHHHHS-EE-TTSSEEEEEEEEEEE--HHHHHHHHHHHHHHHHHHHHHHHHHHHHHHHHHIIIIITTSHHHHHHHHHHHSTT-HHHHHHHHHHHHHHHHHHTTPPPHHHHHHHHHH-PPPTTTHHHHHHHHTT-PPP-----------------------------------------PPPPP---PPP-

Sequence (256 aa):
MADIRLPSASPDFQFSFSAVVQWSTVLSGSRHADLGAVAVHALLERARALTATQQVTEESLNQHRLAATLGEPALDEKGQVRCWATEIRLRLPDADQKHLQHLAALHRREQTTLLERRMEQDKRAYLKDDVFATPGSAAVWWLVNHPGEVETTLGLLDTLAELSAAANDLPARRASADAIEHTKPTRTELAFNAAVDTLVEPDESHQQPAPPDAGTQPASEATSSQKSARSPGLNGSARRSTKETPAEYREQFFSE